Protein AF-X1ALJ6-F1 (afdb_monomer_lite)

Foldseek 3Di:
DPPDDDPVRVVVVVVLCCVCVDPVNVPPDDDDPDPDDDDDPDCPPVNVVVVVVVLVVVVVVCVVQVHDCVVVPNCVPPDPVNVLVSLVVCCVPHVVVVQVVVQVVCCVPVDDPVCVVVVDGDGDLCVVSVVVCVPVLVVVQVVCLQCQVDWPQNSCVNVVHHGDPPGRGRDDHPPDDDVPDDPPPPPPPPCVVVVVVVVVVVVVVVVVVLVVVVVVCPPPVVVSVVVVVVVVVVVVVVCCVVCVVVVVVVCVVPVDDPPDDPDDDDD

Structure (mmCIF, N/CA/C/O backbone):
data_AF-X1ALJ6-F1
#
_entry.id   AF-X1ALJ6-F1
#
loop_
_atom_site.group_PDB
_atom_site.id
_atom_site.type_symbol
_atom_site.label_atom_id
_atom_site.label_alt_id
_atom_site.label_comp_id
_atom_site.label_asym_id
_atom_site.label_entity_id
_atom_site.label_seq_id
_atom_site.pdbx_PDB_ins_code
_atom_site.Cartn_x
_atom_site.Cartn_y
_atom_site.Cartn_z
_atom_site.occupancy
_atom_site.B_iso_or_equiv
_atom_site.auth_seq_id
_atom_site.auth_comp_id
_atom_site.auth_asym_id
_atom_site.auth_atom_id
_atom_site.pdbx_PDB_model_num
ATOM 1 N N . ILE A 1 1 ? -40.165 3.786 50.370 1.00 44.12 1 ILE A N 1
ATOM 2 C CA . ILE A 1 1 ? -41.393 4.569 50.103 1.00 44.12 1 ILE A CA 1
ATOM 3 C C . ILE A 1 1 ? -42.119 4.659 51.438 1.00 44.12 1 ILE A C 1
ATOM 5 O O . ILE A 1 1 ? -42.365 3.592 51.995 1.00 44.12 1 ILE A O 1
ATOM 9 N N . PRO A 1 2 ? -42.334 5.850 52.023 1.00 48.44 2 PRO A N 1
ATOM 10 C CA . PRO A 1 2 ? -43.084 5.959 53.270 1.00 48.44 2 PRO A CA 1
ATOM 11 C C . PRO A 1 2 ? -44.518 5.471 53.048 1.00 48.44 2 PRO A C 1
ATOM 13 O O . PRO A 1 2 ? -45.076 5.659 51.966 1.00 48.44 2 PRO A O 1
ATOM 16 N N . GLN A 1 3 ? -45.065 4.793 54.052 1.00 55.06 3 GLN A N 1
ATOM 17 C CA . GLN A 1 3 ? -46.390 4.180 54.030 1.00 55.06 3 GLN A CA 1
ATOM 18 C C . GLN A 1 3 ? -47.481 5.227 53.728 1.00 55.06 3 GLN A C 1
ATOM 20 O O . GLN A 1 3 ? -47.571 6.246 54.401 1.00 55.06 3 GLN A O 1
ATOM 25 N N . GLU A 1 4 ? -48.260 4.934 52.683 1.00 61.00 4 GLU A N 1
ATOM 26 C CA . GLU A 1 4 ? -49.522 5.553 52.239 1.00 61.00 4 GLU A CA 1
ATOM 27 C C . GLU A 1 4 ? -49.568 7.086 52.072 1.00 61.00 4 GLU A C 1
ATOM 29 O O . GLU A 1 4 ? -50.064 7.839 52.907 1.00 61.00 4 GLU A O 1
ATOM 34 N N . LEU A 1 5 ? -49.146 7.548 50.890 1.00 59.97 5 LEU A N 1
ATOM 35 C CA . LEU A 1 5 ? -49.508 8.865 50.359 1.00 59.97 5 LEU A CA 1
ATOM 36 C C . LEU A 1 5 ? -50.948 8.838 49.821 1.00 59.97 5 LEU A C 1
ATOM 38 O O . LEU A 1 5 ? -51.282 8.026 48.961 1.00 59.97 5 LEU A O 1
ATOM 42 N N . THR A 1 6 ? -51.787 9.776 50.259 1.00 72.31 6 THR A N 1
ATOM 43 C CA . THR A 1 6 ? -53.098 10.044 49.645 1.00 72.31 6 THR A CA 1
ATOM 44 C C . THR A 1 6 ? -52.944 10.512 48.186 1.00 72.31 6 THR A C 1
ATOM 46 O O . THR A 1 6 ? -51.994 11.226 47.860 1.00 72.31 6 THR A O 1
ATOM 49 N N . GLU A 1 7 ? -53.891 10.171 47.295 1.00 67.19 7 GLU A N 1
ATOM 50 C CA . GLU A 1 7 ? -53.835 10.500 45.847 1.00 67.19 7 GLU A CA 1
ATOM 51 C C . GLU A 1 7 ? -53.597 11.989 45.546 1.00 67.19 7 GLU A C 1
ATOM 53 O O . GLU A 1 7 ? -52.992 12.354 44.536 1.00 67.19 7 GLU A O 1
ATOM 58 N N . LYS A 1 8 ? -54.080 12.876 46.420 1.00 71.69 8 LYS A N 1
ATOM 59 C CA . LYS A 1 8 ? -53.893 14.323 46.279 1.00 71.69 8 LYS A CA 1
ATOM 60 C C . LYS A 1 8 ? -52.447 14.741 46.570 1.00 71.69 8 LYS A C 1
ATOM 62 O O . LYS A 1 8 ? -51.906 15.600 45.879 1.00 71.69 8 LYS A O 1
ATOM 67 N N . SER A 1 9 ? -51.813 14.106 47.552 1.00 66.06 9 SER A N 1
ATOM 68 C CA . SER A 1 9 ? -50.433 14.382 47.956 1.00 66.06 9 SER A CA 1
ATOM 69 C C . SER A 1 9 ? -49.429 13.856 46.933 1.00 66.06 9 SER A C 1
ATOM 71 O O . SER A 1 9 ? -48.463 14.549 46.634 1.00 66.06 9 SER A O 1
ATOM 73 N N . SER A 1 10 ? -49.683 12.697 46.313 1.00 68.19 10 SER A N 1
ATOM 74 C CA . SER A 1 10 ? -48.806 12.171 45.255 1.00 68.19 10 SER A CA 1
ATOM 75 C C . SER A 1 10 ? -48.793 13.064 44.009 1.00 68.19 10 SER A C 1
ATOM 77 O O . SER A 1 10 ? -47.723 13.359 43.477 1.00 68.19 10 SER A O 1
ATOM 79 N N . LYS A 1 11 ? -49.956 13.575 43.579 1.00 76.06 11 LYS A N 1
ATOM 80 C CA . LYS A 1 11 ? -50.054 14.516 42.449 1.00 76.06 11 LYS A CA 1
ATOM 81 C C . LYS A 1 11 ? -49.334 15.834 42.723 1.00 76.06 11 LYS A C 1
ATOM 83 O O . LYS A 1 11 ? -48.661 16.348 41.834 1.00 76.06 11 LYS A O 1
ATOM 88 N N . ASN A 1 12 ? -49.439 16.359 43.944 1.00 78.06 12 ASN A N 1
ATOM 89 C CA . ASN A 1 12 ? -48.729 17.576 44.337 1.00 78.06 12 ASN A CA 1
ATOM 90 C C . ASN A 1 12 ? -47.209 17.375 44.348 1.00 78.06 12 ASN A C 1
ATOM 92 O O . ASN A 1 12 ? -46.484 18.264 43.916 1.00 78.06 12 ASN A O 1
ATOM 96 N N . LEU A 1 13 ? -46.743 16.201 44.781 1.00 74.50 13 LEU A N 1
ATOM 97 C CA . LEU A 1 13 ? -45.323 15.858 44.853 1.00 74.50 13 LEU A CA 1
ATOM 98 C C . LEU A 1 13 ? -44.719 15.644 43.454 1.00 74.50 13 LEU A C 1
ATOM 100 O O . LEU A 1 13 ? -43.629 16.119 43.161 1.00 74.50 13 LEU A O 1
ATOM 104 N N . ILE A 1 14 ? -45.455 15.008 42.538 1.00 74.44 14 ILE A N 1
ATOM 105 C CA . ILE A 1 14 ? -45.044 14.898 41.128 1.00 74.44 14 ILE A CA 1
ATOM 106 C C . ILE A 1 14 ? -44.982 16.282 40.472 1.00 74.44 14 ILE A C 1
ATOM 108 O O . ILE A 1 14 ? -44.050 16.570 39.722 1.00 74.44 14 ILE A O 1
ATOM 112 N N . LYS A 1 15 ? -45.960 17.149 40.757 1.00 77.12 15 LYS A N 1
ATOM 113 C CA . LYS A 1 15 ? -45.986 18.511 40.221 1.00 77.12 15 LYS A CA 1
ATOM 114 C C . LYS A 1 15 ? -44.806 19.341 40.739 1.00 77.12 15 LYS A C 1
ATOM 116 O O . LYS A 1 15 ? -44.120 19.951 39.931 1.00 77.12 15 LYS A O 1
ATOM 121 N N . SER A 1 16 ? -44.515 19.295 42.042 1.00 74.56 16 SER A N 1
ATOM 122 C CA . SER A 1 16 ? -43.377 20.020 42.620 1.00 74.56 16 SER A CA 1
ATOM 123 C C . SER A 1 16 ? -42.025 19.503 42.121 1.00 74.56 16 SER A C 1
ATOM 125 O O . SER A 1 16 ? -41.132 20.309 41.866 1.00 74.56 16 SER A O 1
ATOM 127 N N . ILE A 1 17 ? -41.878 18.187 41.914 1.00 75.06 17 ILE A N 1
ATOM 128 C CA . ILE A 1 17 ? -40.677 17.609 41.297 1.00 75.06 17 ILE A CA 1
ATOM 129 C C . ILE A 1 17 ? -40.523 18.103 39.856 1.00 75.06 17 ILE A C 1
ATOM 131 O O . ILE A 1 17 ? -39.439 18.540 39.486 1.00 75.06 17 ILE A O 1
ATOM 135 N N . ASN A 1 18 ? -41.580 18.076 39.041 1.00 72.88 18 ASN A N 1
ATOM 136 C CA . ASN A 1 18 ? -41.498 18.537 37.651 1.00 72.88 18 ASN A CA 1
ATOM 137 C C . ASN A 1 18 ? -41.185 20.037 37.545 1.00 72.88 18 ASN A C 1
ATOM 139 O O . ASN A 1 18 ? -40.400 20.428 36.683 1.00 72.88 18 ASN A O 1
ATOM 143 N N . ASP A 1 19 ? -41.739 20.857 38.439 1.00 74.75 19 ASP A N 1
ATOM 144 C CA . ASP A 1 19 ? -41.458 22.294 38.484 1.00 74.75 19 ASP A CA 1
ATOM 145 C C . ASP A 1 19 ? -39.991 22.568 38.893 1.00 74.75 19 ASP A C 1
ATOM 147 O O . ASP A 1 19 ? -39.353 23.478 38.361 1.00 74.75 19 ASP A O 1
ATOM 151 N N . GLN A 1 20 ? -39.406 21.751 39.781 1.00 69.44 20 GLN A N 1
ATOM 152 C CA . GLN A 1 20 ? -38.000 21.875 40.209 1.00 69.44 20 GLN A CA 1
ATOM 153 C C . GLN A 1 20 ? -36.985 21.242 39.241 1.00 69.44 20 GLN A C 1
ATOM 155 O O . GLN A 1 20 ? -35.849 21.701 39.168 1.00 69.44 20 GLN A O 1
ATOM 160 N N . VAL A 1 21 ? -37.373 20.208 38.487 1.00 69.38 21 VAL A N 1
ATOM 161 C CA . VAL A 1 21 ? -36.502 19.466 37.546 1.00 69.38 21 VAL A CA 1
ATOM 162 C C . VAL A 1 21 ? -36.605 20.014 36.107 1.00 69.38 21 VAL A C 1
ATOM 164 O O . VAL A 1 21 ? -35.954 19.517 35.187 1.00 69.38 21 VAL A O 1
ATOM 167 N N . GLY A 1 22 ? -37.397 21.069 35.894 1.00 70.69 22 GLY A N 1
ATOM 168 C CA . GLY A 1 22 ? -37.546 21.742 34.604 1.00 70.69 22 GLY A CA 1
ATOM 169 C C . GLY A 1 22 ? -36.229 22.272 34.021 1.00 70.69 22 GLY A C 1
ATOM 170 O O . GLY A 1 22 ? -35.271 22.565 34.736 1.00 70.69 22 GLY A O 1
ATOM 171 N N . LYS A 1 23 ? -36.198 22.430 32.689 1.00 64.75 23 LYS A N 1
ATOM 172 C CA . LYS A 1 23 ? -35.020 22.853 31.904 1.00 64.75 23 LYS A CA 1
ATOM 173 C C . LYS A 1 23 ? -34.405 24.182 32.379 1.00 64.75 23 LYS A C 1
ATOM 175 O O . LYS A 1 23 ? -33.206 24.371 32.211 1.00 64.75 23 LYS A O 1
ATOM 180 N N . ASP A 1 24 ? -35.206 25.038 33.012 1.00 68.44 24 ASP A N 1
ATOM 181 C CA . ASP A 1 24 ? -34.798 26.349 33.530 1.00 68.44 24 ASP A CA 1
ATOM 182 C C . ASP A 1 24 ? -34.220 26.302 34.963 1.00 68.44 24 ASP A C 1
ATOM 184 O O . ASP A 1 24 ? -33.614 27.270 35.408 1.00 68.44 24 ASP A O 1
ATOM 188 N N . ASN A 1 25 ? -34.352 25.173 35.676 1.00 66.38 25 ASN A N 1
ATOM 189 C CA . ASN A 1 25 ? -33.928 24.986 37.074 1.00 66.38 25 ASN A CA 1
ATOM 190 C C . ASN A 1 25 ? -32.744 24.009 37.221 1.00 66.38 25 ASN A C 1
ATOM 192 O O . ASN A 1 25 ? -32.563 23.366 38.264 1.00 66.38 25 ASN A O 1
ATOM 196 N N . GLN A 1 26 ? -31.910 23.896 36.181 1.00 53.94 26 GLN A N 1
ATOM 197 C CA . GLN A 1 26 ? -30.662 23.134 36.244 1.00 53.94 26 GLN A CA 1
ATOM 198 C C . GLN A 1 26 ? -29.782 23.712 37.369 1.00 53.94 26 GLN A C 1
ATOM 200 O O . GLN A 1 26 ? -29.535 24.913 37.405 1.00 53.94 26 GLN A O 1
ATOM 205 N N . HIS A 1 27 ? -29.347 22.855 38.301 1.00 57.56 27 HIS A N 1
ATOM 206 C CA . HIS A 1 27 ? -28.601 23.171 39.538 1.00 57.56 27 HIS A CA 1
ATOM 207 C C . HIS A 1 27 ? -29.413 23.596 40.777 1.00 57.56 27 HIS A C 1
ATOM 209 O O . HIS A 1 27 ? -28.806 23.840 41.822 1.00 57.56 27 HIS A O 1
ATOM 215 N N . SER A 1 28 ? -30.750 23.635 40.730 1.00 58.94 28 SER A N 1
ATOM 216 C CA . SER A 1 28 ? -31.538 23.840 41.955 1.00 58.94 28 SER A CA 1
ATOM 217 C C . SER A 1 28 ? -31.474 22.610 42.880 1.00 58.94 28 SER A C 1
ATOM 219 O O . SER A 1 28 ? -31.473 21.463 42.427 1.00 58.94 28 SER A O 1
ATOM 221 N N . VAL A 1 29 ? -31.369 22.839 44.194 1.00 59.78 29 VAL A N 1
ATOM 222 C CA . VAL A 1 29 ? -31.329 21.760 45.194 1.00 59.78 29 VAL A CA 1
ATOM 223 C C . VAL A 1 29 ? -32.748 21.238 45.400 1.00 59.78 29 VAL A C 1
ATOM 225 O O . VAL A 1 29 ? -33.595 21.949 45.940 1.00 59.78 29 VAL A O 1
ATOM 228 N N . LEU A 1 30 ? -33.008 19.995 44.989 1.00 65.81 30 LEU A N 1
ATOM 229 C CA . LEU A 1 30 ? -34.306 19.359 45.203 1.00 65.81 30 LEU A CA 1
ATOM 230 C C . LEU A 1 30 ? -34.509 19.071 46.699 1.00 65.81 30 LEU A C 1
ATOM 232 O O . LEU A 1 30 ? -33.794 18.257 47.291 1.00 65.81 30 LEU A O 1
ATOM 236 N N . LEU A 1 31 ? -35.493 19.731 47.313 1.00 62.72 31 LEU A N 1
ATOM 237 C CA . LEU A 1 31 ? -35.865 19.496 48.706 1.00 62.72 31 LEU A CA 1
ATOM 238 C C . LEU A 1 31 ? -36.765 18.256 48.785 1.00 62.72 31 LEU A C 1
ATOM 240 O O . LEU A 1 31 ? -37.932 18.291 48.399 1.00 62.72 31 LEU A O 1
ATOM 244 N N . ALA A 1 32 ? -36.217 17.151 49.282 1.00 64.62 32 ALA A N 1
ATOM 245 C CA . ALA A 1 32 ? -36.961 15.912 49.467 1.00 64.62 32 ALA A CA 1
ATOM 246 C C . ALA A 1 32 ? -37.673 15.905 50.834 1.00 64.62 32 ALA A C 1
ATOM 248 O O . ALA A 1 32 ? -37.034 15.770 51.879 1.00 64.62 32 ALA A O 1
ATOM 249 N N . GLU A 1 33 ? -39.000 16.046 50.841 1.00 63.09 33 GLU A N 1
ATOM 250 C CA . GLU A 1 33 ? -39.796 15.948 52.070 1.00 63.09 33 GLU A CA 1
ATOM 251 C C . GLU A 1 33 ? -39.968 14.489 52.543 1.00 63.09 33 GLU A C 1
ATOM 253 O O . GLU A 1 33 ? -39.912 13.536 51.762 1.00 63.09 33 GLU A O 1
ATOM 258 N N . GLN A 1 34 ? -40.193 14.310 53.851 1.00 59.53 34 GLN A N 1
ATOM 259 C CA . GLN A 1 34 ? -40.611 13.035 54.462 1.00 59.53 34 GLN A CA 1
ATOM 260 C C . GLN A 1 34 ? -39.644 11.843 54.274 1.00 59.53 34 GLN A C 1
ATOM 262 O O . GLN A 1 34 ? -40.053 10.696 54.092 1.00 59.53 34 GLN A O 1
ATOM 267 N N . GLY A 1 35 ? -38.333 12.093 54.355 1.00 61.28 35 GLY A N 1
ATOM 268 C CA . GLY A 1 35 ? -37.317 11.031 54.313 1.00 61.28 35 GLY A CA 1
ATOM 269 C C . GLY A 1 35 ? -37.150 10.380 52.935 1.00 61.28 35 GLY A C 1
ATOM 270 O O . GLY A 1 35 ? -36.545 9.309 52.826 1.00 61.28 35 GLY A O 1
ATOM 271 N N . ALA A 1 36 ? -37.678 11.005 51.880 1.00 64.88 36 ALA A N 1
ATOM 272 C CA . ALA A 1 36 ? -37.436 10.585 50.511 1.00 64.88 36 ALA A CA 1
ATOM 273 C C . ALA A 1 36 ? -35.942 10.736 50.168 1.00 64.88 36 ALA A C 1
ATOM 275 O O . ALA A 1 36 ? -35.332 11.781 50.378 1.00 64.88 36 ALA A O 1
ATOM 276 N N . LYS A 1 37 ? -35.332 9.663 49.655 1.00 59.25 37 LYS A N 1
ATOM 277 C CA . LYS A 1 37 ? -33.940 9.676 49.194 1.00 59.25 37 LYS A CA 1
ATOM 278 C C . LYS A 1 37 ? -33.918 10.022 47.712 1.00 59.25 37 LYS A C 1
ATOM 280 O O . LYS A 1 37 ? -34.486 9.286 46.909 1.00 59.25 37 LYS A O 1
ATOM 285 N N . PHE A 1 38 ? -33.252 11.115 47.359 1.00 63.19 38 PHE A N 1
ATOM 286 C CA . PHE A 1 38 ? -32.997 11.467 45.969 1.00 63.19 38 PHE A CA 1
ATOM 287 C C . PHE A 1 38 ? -31.782 10.683 45.458 1.00 63.19 38 PHE A C 1
ATOM 289 O O . PHE A 1 38 ? -30.688 10.817 46.003 1.00 63.19 38 PHE A O 1
ATOM 296 N N . SER A 1 39 ? -31.963 9.846 44.435 1.00 64.44 39 SER A N 1
ATOM 297 C CA . SER A 1 39 ? -30.850 9.222 43.715 1.00 64.44 39 SER A CA 1
ATOM 298 C C . SER A 1 39 ? -30.583 10.024 42.447 1.00 64.44 39 SER A C 1
ATOM 300 O O . SER A 1 39 ? -31.407 10.027 41.533 1.00 64.44 39 SER A O 1
ATOM 302 N N . THR A 1 40 ? -29.441 10.702 42.377 1.00 63.41 40 THR A N 1
ATOM 303 C CA . THR A 1 40 ? -28.999 11.353 41.143 1.00 63.41 40 THR A CA 1
ATOM 304 C C . THR A 1 40 ? -28.771 10.291 40.065 1.00 63.41 40 THR A C 1
ATOM 306 O O . THR A 1 40 ? -27.938 9.404 40.242 1.00 63.41 40 THR A O 1
ATOM 309 N N . LEU A 1 41 ? -29.476 10.392 38.933 1.00 64.44 41 LEU A N 1
ATOM 310 C CA . LEU A 1 41 ? -29.158 9.679 37.687 1.00 64.44 41 LEU A CA 1
ATOM 311 C C . LEU A 1 41 ? -27.937 10.339 37.022 1.00 64.44 41 LEU A C 1
ATOM 313 O O . LEU A 1 41 ? -27.997 10.842 35.906 1.00 64.44 41 LEU A O 1
ATOM 317 N N . SER A 1 42 ? -26.823 10.412 37.743 1.00 64.19 42 SER A N 1
ATOM 318 C CA . SER A 1 42 ? -25.520 10.650 37.129 1.00 64.19 42 SER A CA 1
ATOM 319 C C . SER A 1 42 ? -25.149 9.392 36.350 1.00 64.19 42 SER A C 1
ATOM 321 O O . SER A 1 42 ? -25.324 8.298 36.894 1.00 64.19 42 SER A O 1
ATOM 323 N N . LEU A 1 43 ? -24.633 9.527 35.119 1.00 63.47 43 LEU A N 1
ATOM 324 C CA . LEU A 1 43 ? -23.988 8.404 34.427 1.00 63.47 43 LEU A CA 1
ATOM 325 C C . LEU A 1 43 ? -23.056 7.724 35.433 1.00 63.47 43 LEU A C 1
ATOM 327 O O . LEU A 1 43 ? -22.205 8.387 36.034 1.00 63.47 43 LEU A O 1
ATOM 331 N N . SER A 1 44 ? -23.280 6.437 35.699 1.00 74.75 44 SER A N 1
ATOM 332 C CA . SER A 1 44 ? -22.467 5.746 36.685 1.00 74.75 44 SER A CA 1
ATOM 333 C C . SER A 1 44 ? -21.035 5.710 36.164 1.00 74.75 44 SER A C 1
ATOM 335 O O . SER A 1 44 ? -20.820 5.464 34.979 1.00 74.75 44 SER A O 1
ATOM 337 N N . GLN A 1 45 ? -20.037 5.875 37.034 1.00 75.69 45 GLN A N 1
ATOM 338 C CA . GLN A 1 45 ? -18.634 5.654 36.659 1.00 75.69 45 GLN A CA 1
ATOM 339 C C . GLN A 1 45 ? -18.443 4.279 35.983 1.00 75.69 45 GLN A C 1
ATOM 341 O O . GLN A 1 45 ? -17.606 4.126 35.096 1.00 75.69 45 GLN A O 1
ATOM 346 N N . LYS A 1 46 ? -19.277 3.294 36.358 1.00 75.69 46 LYS A N 1
ATOM 347 C CA . LYS A 1 46 ? -19.347 1.975 35.718 1.00 75.69 46 LYS A CA 1
ATOM 348 C C . LYS A 1 46 ? -19.784 2.024 34.254 1.00 75.69 46 LYS A C 1
ATOM 350 O O . LYS A 1 46 ? -19.249 1.259 33.462 1.00 75.69 46 LYS A O 1
ATOM 355 N N . ASP A 1 47 ? -20.724 2.893 33.896 1.00 77.81 47 ASP A N 1
ATOM 356 C CA . ASP A 1 47 ? -21.244 2.995 32.529 1.00 77.81 47 ASP A CA 1
ATOM 357 C C . ASP A 1 47 ? -20.188 3.608 31.603 1.00 77.81 47 ASP A C 1
ATOM 359 O O . ASP A 1 47 ? -19.951 3.097 30.509 1.00 77.81 47 ASP A O 1
ATOM 363 N N . SER A 1 48 ? -19.471 4.633 32.076 1.00 79.25 48 SER A N 1
ATOM 364 C CA . SER A 1 48 ? -18.330 5.209 31.353 1.00 79.25 48 SER A CA 1
ATOM 365 C C . SER A 1 48 ? -17.203 4.189 31.153 1.00 79.25 48 SER A C 1
ATOM 367 O O . SER A 1 48 ? -16.678 4.054 30.051 1.00 79.25 48 SER A O 1
ATOM 369 N N . GLN A 1 49 ? -16.876 3.408 32.187 1.00 83.44 49 GLN A N 1
ATOM 370 C CA . GLN A 1 49 ? -15.842 2.370 32.101 1.00 83.44 49 GLN A CA 1
ATOM 371 C C . GLN A 1 49 ? -16.269 1.180 31.218 1.00 83.44 49 GLN A C 1
ATOM 373 O O . GLN A 1 49 ? -15.446 0.538 30.559 1.00 83.44 49 GLN A O 1
ATOM 378 N N . TYR A 1 50 ? -17.571 0.896 31.155 1.00 85.69 50 TYR A N 1
ATOM 379 C CA . TYR A 1 50 ? -18.132 -0.105 30.253 1.00 85.69 50 TYR A CA 1
ATOM 380 C C . TYR A 1 50 ? -18.032 0.325 28.783 1.00 85.69 50 TYR A C 1
ATOM 382 O O . TYR A 1 50 ? -17.664 -0.493 27.936 1.00 85.69 50 TYR A O 1
ATOM 390 N N . LEU A 1 51 ? -18.303 1.598 28.473 1.00 84.38 51 LEU A N 1
ATOM 391 C CA . LEU A 1 51 ? -18.122 2.146 27.124 1.00 84.38 51 LEU A CA 1
ATOM 392 C C . LEU A 1 51 ? -16.660 2.051 26.663 1.00 84.38 51 LEU A C 1
ATOM 394 O O . LEU A 1 51 ? -16.404 1.594 25.549 1.00 84.38 51 LEU A O 1
ATOM 398 N N . GLU A 1 52 ? -15.708 2.381 27.535 1.00 84.31 52 GLU A N 1
ATOM 399 C CA . GLU A 1 52 ? -14.273 2.256 27.249 1.00 84.31 52 GLU A CA 1
ATOM 400 C C . GLU A 1 52 ? -13.868 0.797 26.968 1.00 84.31 52 GLU A C 1
ATOM 402 O O . GLU A 1 52 ? -13.200 0.502 25.975 1.00 84.31 52 GLU A O 1
ATOM 407 N N . THR A 1 53 ? -14.366 -0.150 27.771 1.00 87.69 53 THR A N 1
ATOM 408 C CA . THR A 1 53 ? -14.125 -1.592 27.564 1.00 87.69 53 THR A CA 1
ATOM 409 C C . THR A 1 53 ? -14.666 -2.070 26.211 1.00 87.69 53 THR A C 1
ATOM 411 O O . THR A 1 53 ? -14.040 -2.884 25.522 1.00 87.69 53 THR A O 1
ATOM 414 N N . ARG A 1 54 ? -15.830 -1.556 25.792 1.00 85.94 54 ARG A N 1
ATOM 415 C CA . ARG A 1 54 ? -16.421 -1.867 24.483 1.00 85.94 54 ARG A CA 1
ATOM 416 C C . ARG A 1 54 ? -15.580 -1.314 23.337 1.00 85.94 54 ARG A C 1
ATOM 418 O O . ARG A 1 54 ? -15.350 -2.048 22.379 1.00 85.94 54 ARG A O 1
ATOM 425 N N . GLN A 1 55 ? -15.084 -0.083 23.444 1.00 85.31 55 GLN A N 1
ATOM 426 C CA . GLN A 1 55 ? -14.208 0.507 22.430 1.00 85.31 55 GLN A CA 1
ATOM 427 C C . GLN A 1 55 ? -12.881 -0.257 22.312 1.00 85.31 55 GLN A C 1
ATOM 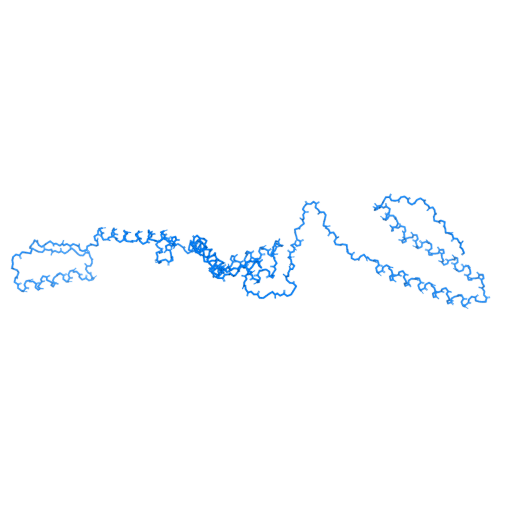429 O O . GLN A 1 55 ? -12.437 -0.567 21.207 1.00 85.31 55 GLN A O 1
ATOM 434 N N . PHE A 1 56 ? -12.294 -0.663 23.441 1.00 87.38 56 PHE A N 1
ATOM 435 C CA . PHE A 1 56 ? -11.090 -1.495 23.448 1.00 87.38 56 PHE A CA 1
ATOM 436 C C . PHE A 1 56 ? -11.315 -2.856 22.769 1.00 87.38 56 PHE A C 1
ATOM 438 O O . PHE A 1 56 ? -10.501 -3.286 21.955 1.00 87.38 56 PHE A O 1
ATOM 445 N N . SER A 1 57 ? -12.468 -3.488 23.013 1.00 89.81 57 SER A N 1
ATOM 446 C CA . SER A 1 57 ? -12.829 -4.765 22.380 1.00 89.81 57 SER A CA 1
ATOM 447 C C . SER A 1 57 ? -12.899 -4.662 20.849 1.00 89.81 57 SER A C 1
ATOM 449 O O . SER A 1 57 ? -12.471 -5.575 20.145 1.00 89.81 57 SER A O 1
ATOM 451 N N . VAL A 1 58 ? -13.413 -3.545 20.318 1.00 87.81 58 VAL A N 1
ATOM 452 C CA . VAL A 1 58 ? -13.452 -3.290 18.867 1.00 87.81 58 VAL A CA 1
ATOM 453 C C . VAL A 1 58 ? -12.033 -3.212 18.293 1.00 87.81 58 VAL A C 1
ATOM 455 O O . VAL A 1 58 ? -11.747 -3.841 17.272 1.00 87.81 58 VAL A O 1
ATOM 458 N N . ARG A 1 59 ? -11.122 -2.505 18.976 1.00 88.25 59 ARG A N 1
ATOM 459 C CA . ARG A 1 59 ? -9.708 -2.400 18.575 1.00 88.25 59 ARG A CA 1
ATOM 460 C C . ARG A 1 59 ? -8.986 -3.745 18.628 1.00 88.25 59 ARG A C 1
ATOM 462 O O . ARG A 1 59 ? -8.182 -4.033 17.745 1.00 88.25 59 ARG A O 1
ATOM 469 N N . ASP A 1 60 ? -9.279 -4.581 19.617 1.00 90.12 60 ASP A N 1
ATOM 470 C CA . ASP A 1 60 ? -8.674 -5.911 19.727 1.00 90.12 60 ASP A CA 1
ATOM 471 C C . ASP A 1 60 ? -9.080 -6.837 18.578 1.00 90.12 60 ASP A C 1
ATOM 473 O O . ASP A 1 60 ? -8.224 -7.509 18.001 1.00 90.12 60 ASP A O 1
ATOM 477 N N . ILE A 1 61 ? -10.353 -6.811 18.173 1.00 89.81 61 ILE A N 1
ATOM 478 C CA . ILE A 1 61 ? -10.810 -7.546 16.986 1.00 89.81 61 ILE A CA 1
ATOM 479 C C . ILE A 1 61 ? -10.097 -7.016 15.733 1.00 89.81 61 ILE A C 1
ATOM 481 O O . ILE A 1 61 ? -9.610 -7.802 14.922 1.00 89.81 61 ILE A O 1
ATOM 485 N N . ALA A 1 62 ? -9.975 -5.694 15.588 1.00 89.75 62 ALA A N 1
ATOM 486 C CA . ALA A 1 62 ? -9.291 -5.075 14.451 1.00 89.75 62 ALA A CA 1
ATOM 487 C C . ALA A 1 62 ? -7.830 -5.542 14.322 1.00 89.75 62 ALA A C 1
ATOM 489 O O . ALA A 1 62 ? -7.382 -5.907 13.232 1.00 89.75 62 ALA A O 1
ATOM 490 N N . ARG A 1 63 ? -7.116 -5.624 15.454 1.00 87.81 63 ARG A N 1
ATOM 491 C CA . ARG A 1 63 ? -5.729 -6.112 15.528 1.00 87.81 63 ARG A CA 1
ATOM 492 C C . ARG A 1 63 ? -5.582 -7.544 15.027 1.00 87.81 63 ARG A C 1
ATOM 494 O O . ARG A 1 63 ? -4.606 -7.838 14.342 1.00 87.81 63 ARG A O 1
ATOM 501 N N . TRP A 1 64 ? -6.540 -8.427 15.315 1.00 89.62 64 TRP A N 1
ATOM 502 C CA . TRP A 1 64 ? -6.491 -9.818 14.845 1.00 89.62 64 TRP A CA 1
ATOM 503 C C . TRP A 1 64 ? -6.545 -9.911 13.319 1.00 89.62 64 TRP A C 1
ATOM 505 O O . TRP A 1 64 ? -5.855 -10.737 12.722 1.00 89.62 64 TRP A O 1
ATOM 515 N N . PHE A 1 65 ? -7.316 -9.028 12.685 1.00 87.75 65 PHE A N 1
ATOM 516 C CA . PHE A 1 65 ? -7.420 -8.941 11.228 1.00 87.75 65 PHE A CA 1
ATOM 517 C C . PHE A 1 65 ? -6.381 -8.013 10.588 1.00 87.75 65 PHE A C 1
ATOM 519 O O . PHE A 1 65 ? -6.372 -7.883 9.366 1.00 87.75 65 PHE A O 1
ATOM 526 N N . ARG A 1 66 ? -5.502 -7.397 11.392 1.00 87.50 66 ARG A N 1
ATOM 527 C CA . ARG A 1 66 ? -4.521 -6.380 10.973 1.00 87.50 66 ARG A CA 1
ATOM 528 C C . ARG A 1 66 ? -5.152 -5.126 10.349 1.00 87.50 66 ARG A C 1
ATOM 530 O O . ARG A 1 66 ? -4.471 -4.367 9.678 1.00 87.50 66 ARG A O 1
ATOM 537 N N . ILE A 1 67 ? -6.436 -4.874 10.599 1.00 87.88 67 ILE A N 1
ATOM 538 C CA . ILE A 1 67 ? -7.161 -3.727 10.039 1.00 87.88 67 ILE A CA 1
ATOM 539 C C . ILE A 1 67 ? -6.938 -2.500 10.929 1.00 87.88 67 ILE A C 1
ATOM 541 O O . ILE A 1 67 ? -7.121 -2.570 12.145 1.00 87.88 67 ILE A O 1
ATOM 545 N N . GLN A 1 68 ? -6.592 -1.358 10.331 1.00 85.69 68 GLN A N 1
ATOM 546 C CA . GLN A 1 68 ? -6.418 -0.105 11.066 1.00 85.69 68 GLN A CA 1
ATOM 547 C C . GLN A 1 68 ? -7.764 0.426 11.613 1.00 85.69 68 GLN A C 1
ATOM 549 O O . GLN A 1 68 ? -8.775 0.387 10.901 1.00 85.69 68 GLN A O 1
ATOM 554 N N . PRO A 1 69 ? -7.797 1.001 12.836 1.00 83.62 69 PRO A N 1
ATOM 555 C CA . PRO A 1 69 ? -9.028 1.473 13.493 1.00 83.62 69 PRO A CA 1
ATOM 556 C C . PRO A 1 69 ? -9.846 2.499 12.688 1.00 83.62 69 PRO A C 1
ATOM 558 O O . PRO A 1 69 ? -11.077 2.486 12.713 1.00 83.62 69 PRO A O 1
ATOM 561 N N . HIS A 1 70 ? -9.185 3.348 11.897 1.00 83.88 70 HIS A N 1
ATOM 562 C CA . HIS A 1 70 ? -9.880 4.357 11.096 1.00 83.88 70 HIS A CA 1
ATOM 563 C C . HIS A 1 70 ? -10.761 3.737 9.988 1.00 83.88 70 HIS A C 1
ATOM 565 O O . HIS A 1 70 ? -11.750 4.345 9.585 1.00 83.88 70 HIS A O 1
ATOM 571 N N . LYS A 1 71 ? -10.454 2.519 9.506 1.00 82.94 71 LYS A N 1
ATOM 572 C CA . LYS A 1 71 ? -11.267 1.814 8.493 1.00 82.94 71 LYS A CA 1
ATOM 573 C C . LYS A 1 71 ? -12.557 1.222 9.066 1.00 82.94 71 LYS A C 1
ATOM 575 O O . LYS A 1 71 ? -13.498 0.994 8.315 1.00 82.94 71 LYS A O 1
ATOM 580 N N . ILE A 1 72 ? -12.607 0.986 10.377 1.00 85.81 72 ILE A N 1
ATOM 581 C CA . ILE A 1 72 ? -13.782 0.446 11.085 1.00 85.81 72 ILE A CA 1
ATOM 582 C C . ILE A 1 72 ? -14.622 1.539 11.762 1.00 85.81 72 ILE A C 1
ATOM 584 O O . ILE A 1 72 ? -15.580 1.229 12.465 1.00 85.81 72 ILE A O 1
ATOM 588 N N . GLY A 1 73 ? -14.282 2.814 11.544 1.00 82.62 73 GLY A N 1
ATOM 589 C CA . GLY A 1 73 ? -15.015 3.959 12.088 1.00 82.62 73 GLY A CA 1
ATOM 590 C C . GLY A 1 73 ? -14.598 4.381 13.501 1.00 82.62 73 GLY A C 1
ATOM 591 O O . GLY A 1 73 ? -15.266 5.230 14.085 1.00 82.62 73 GLY A O 1
ATOM 592 N N . ASP A 1 74 ? -13.498 3.847 14.043 1.00 83.75 74 ASP A N 1
ATOM 593 C CA . ASP A 1 74 ? -12.913 4.325 15.302 1.00 83.75 74 ASP A CA 1
ATOM 594 C C . ASP A 1 74 ? -11.831 5.375 15.008 1.00 83.75 74 ASP A C 1
ATOM 596 O O . ASP A 1 74 ? -10.676 5.052 14.725 1.00 83.75 74 ASP A O 1
ATOM 600 N N . LEU A 1 75 ? -12.233 6.651 15.028 1.00 79.06 75 LEU A N 1
ATOM 601 C CA . LEU A 1 75 ? -11.365 7.804 14.754 1.00 79.06 75 LEU A CA 1
ATOM 602 C C . LEU A 1 75 ? -10.835 8.488 16.023 1.00 79.06 75 LEU A C 1
ATOM 604 O O . LEU A 1 75 ? -10.273 9.575 15.920 1.00 79.06 75 LEU A O 1
ATOM 608 N N . ALA A 1 76 ? -11.000 7.899 17.212 1.00 72.56 76 ALA A N 1
ATOM 609 C CA . ALA A 1 76 ? -10.722 8.606 18.467 1.00 72.56 76 ALA A CA 1
ATOM 610 C C . ALA A 1 76 ? -9.283 9.156 18.582 1.00 72.56 76 ALA A C 1
ATOM 612 O O . ALA A 1 76 ? -9.087 10.187 19.215 1.00 72.56 76 ALA A O 1
ATOM 613 N N . ASP A 1 77 ? -8.314 8.526 17.906 1.00 71.81 77 ASP A N 1
ATOM 614 C CA . ASP A 1 77 ? -6.894 8.911 17.919 1.00 71.81 77 ASP A CA 1
ATOM 615 C C . ASP A 1 77 ? -6.353 9.296 16.516 1.00 71.81 77 ASP A C 1
ATOM 617 O O . ASP A 1 77 ? -5.141 9.377 16.301 1.00 71.81 77 ASP A O 1
ATOM 621 N N . ALA A 1 78 ? -7.228 9.493 15.520 1.00 72.44 78 ALA A N 1
ATOM 622 C CA . ALA A 1 78 ? -6.831 9.647 14.118 1.00 72.44 78 ALA A CA 1
ATOM 623 C C . ALA A 1 78 ? -6.832 11.115 13.647 1.00 72.44 78 ALA A C 1
ATOM 625 O O . ALA A 1 78 ? -7.881 11.729 13.467 1.00 72.44 78 ALA A O 1
ATOM 626 N N . THR A 1 79 ? -5.647 11.659 13.359 1.00 73.94 79 THR A N 1
ATOM 627 C CA . THR A 1 79 ? -5.473 12.946 12.654 1.00 73.94 79 THR A CA 1
ATOM 628 C C . THR A 1 79 ? -5.409 12.723 11.138 1.00 73.94 79 THR A C 1
ATOM 630 O O . THR A 1 79 ? -4.856 11.717 10.705 1.00 73.94 79 THR A O 1
ATOM 633 N N . PHE A 1 80 ? -5.884 13.665 10.311 1.00 68.50 80 PHE A N 1
ATOM 634 C CA . PHE A 1 80 ? -5.909 13.534 8.838 1.00 68.50 80 PHE A CA 1
ATOM 635 C C . PHE A 1 80 ? -4.575 13.099 8.206 1.00 68.50 80 PHE A C 1
ATOM 637 O O . PHE A 1 80 ? -4.557 12.158 7.422 1.00 68.50 80 PHE A O 1
ATOM 644 N N . SER A 1 81 ? -3.453 13.707 8.608 1.00 71.88 81 SER A N 1
ATOM 645 C CA . SER A 1 81 ? -2.119 13.323 8.110 1.00 71.88 81 SER A CA 1
ATOM 646 C C . SER A 1 81 ? -1.721 11.895 8.515 1.00 71.88 81 SER A C 1
ATOM 648 O O . SER A 1 81 ? -1.076 11.185 7.752 1.00 71.88 81 SER A O 1
ATOM 650 N N . ASN A 1 82 ? -2.159 11.433 9.687 1.00 74.00 82 ASN A N 1
ATOM 651 C CA . ASN A 1 82 ? -1.919 10.066 10.145 1.00 74.00 82 ASN A CA 1
ATOM 652 C C . ASN A 1 82 ? -2.788 9.051 9.370 1.00 74.00 82 ASN A C 1
ATOM 654 O O . ASN A 1 82 ? -2.364 7.926 9.132 1.00 74.00 82 ASN A O 1
ATOM 658 N N . ILE A 1 83 ? -3.986 9.447 8.924 1.00 76.25 83 ILE A N 1
ATOM 659 C CA . ILE A 1 83 ? -4.892 8.577 8.155 1.00 76.25 83 ILE A CA 1
ATOM 660 C C . ILE A 1 83 ? -4.297 8.219 6.787 1.00 76.25 83 ILE A C 1
ATOM 662 O O . ILE A 1 83 ? -4.433 7.076 6.356 1.00 76.25 83 ILE A O 1
ATOM 666 N N . GLU A 1 84 ? -3.623 9.153 6.113 1.00 75.88 84 GLU A N 1
ATOM 667 C CA . GLU A 1 84 ? -2.984 8.882 4.816 1.00 75.88 84 GLU A CA 1
ATOM 668 C C . GLU A 1 84 ? -1.885 7.822 4.943 1.00 75.88 84 GLU A C 1
ATOM 670 O O . GLU A 1 84 ? -1.922 6.807 4.242 1.00 75.88 84 GLU A O 1
ATOM 675 N N . HIS A 1 85 ? -0.978 7.992 5.910 1.00 78.75 85 HIS A N 1
ATOM 676 C CA . HIS A 1 85 ? 0.060 7.003 6.207 1.00 78.75 85 HIS A CA 1
ATOM 677 C C . HIS A 1 85 ? -0.531 5.652 6.629 1.00 78.75 85 HIS A C 1
ATOM 679 O O . HIS A 1 85 ? -0.136 4.615 6.099 1.00 78.75 85 HIS A O 1
ATOM 685 N N . GLN A 1 86 ? -1.545 5.647 7.500 1.00 80.56 86 GLN A N 1
ATOM 686 C CA . GLN A 1 86 ? -2.232 4.414 7.899 1.00 80.56 86 GLN A CA 1
ATOM 687 C C . GLN A 1 86 ? -2.972 3.738 6.736 1.00 80.56 86 GLN A C 1
ATOM 689 O O . GLN A 1 86 ? -3.144 2.519 6.737 1.00 80.56 86 GLN A O 1
ATOM 694 N N . SER A 1 87 ? -3.443 4.496 5.742 1.00 79.44 87 SER A N 1
ATOM 695 C CA . SER A 1 87 ? -4.077 3.920 4.556 1.00 79.44 87 SER A CA 1
ATOM 696 C C . SER A 1 87 ? -3.052 3.286 3.615 1.00 79.44 87 SER A C 1
ATOM 698 O O . SER A 1 87 ? -3.400 2.325 2.932 1.00 79.44 87 SER A O 1
ATOM 700 N N . GLN A 1 88 ? -1.810 3.781 3.579 1.00 80.56 88 GLN A N 1
ATOM 701 C CA . GLN A 1 88 ? -0.711 3.119 2.868 1.00 80.56 88 GLN A CA 1
ATOM 702 C C . GLN A 1 88 ? -0.289 1.830 3.594 1.00 80.56 88 GLN A C 1
ATOM 704 O O . GLN A 1 88 ? -0.214 0.775 2.963 1.00 80.56 88 GLN A O 1
ATOM 709 N N . GLU A 1 89 ? -0.127 1.890 4.919 1.00 83.44 89 GLU A N 1
ATOM 710 C CA . GLU A 1 89 ? 0.194 0.734 5.775 1.00 83.44 89 GLU A CA 1
ATOM 711 C C . GLU A 1 89 ? -0.867 -0.378 5.667 1.00 83.44 89 GLU A C 1
ATOM 713 O O . GLU A 1 89 ? -0.557 -1.566 5.642 1.00 83.44 89 GLU A O 1
ATOM 718 N N . TYR A 1 90 ? -2.146 -0.019 5.511 1.00 85.94 90 TYR A N 1
ATOM 719 C CA . TYR A 1 90 ? -3.216 -0.990 5.259 1.00 85.94 90 TYR A CA 1
ATOM 720 C C . TYR A 1 90 ? -2.965 -1.840 4.008 1.00 85.94 90 TYR A C 1
ATOM 722 O O . TYR A 1 90 ? -3.165 -3.061 4.012 1.00 85.94 90 TYR A O 1
ATOM 730 N N . VAL A 1 91 ? -2.524 -1.197 2.924 1.00 84.44 91 VAL A N 1
ATOM 731 C CA . VAL A 1 91 ? -2.272 -1.875 1.652 1.00 84.44 91 VAL A CA 1
ATOM 732 C C . VAL A 1 91 ? -1.055 -2.791 1.774 1.00 84.44 91 VAL A C 1
ATOM 734 O O . VAL A 1 91 ? -1.125 -3.943 1.335 1.00 84.44 91 VAL A O 1
ATOM 737 N N . SER A 1 92 ? 0.032 -2.323 2.395 1.00 83.62 92 SER A N 1
ATOM 738 C CA . SER A 1 92 ? 1.252 -3.121 2.565 1.00 83.62 92 SER A CA 1
ATOM 739 C C . SER A 1 92 ? 1.050 -4.300 3.517 1.00 83.62 92 SER A C 1
ATOM 741 O O . SER A 1 92 ? 1.391 -5.431 3.174 1.00 83.62 92 SER A O 1
ATOM 743 N N . ASP A 1 93 ? 0.437 -4.075 4.676 1.00 85.56 93 ASP A N 1
ATOM 744 C CA . ASP A 1 93 ? 0.520 -5.030 5.786 1.00 85.56 93 ASP A CA 1
ATOM 745 C C . ASP A 1 93 ? -0.677 -5.979 5.845 1.00 85.56 93 ASP A C 1
ATOM 747 O O . ASP A 1 93 ? -0.565 -7.111 6.336 1.00 85.56 93 ASP A O 1
ATOM 751 N N . THR A 1 94 ? -1.827 -5.538 5.323 1.00 88.00 94 THR A N 1
ATOM 752 C CA . THR A 1 94 ? -3.057 -6.337 5.304 1.00 88.00 94 THR A CA 1
ATOM 753 C C . THR A 1 94 ? -3.336 -6.899 3.926 1.00 88.00 94 THR A C 1
ATOM 755 O O . THR A 1 94 ? -3.426 -8.114 3.778 1.00 88.00 94 THR A O 1
ATOM 758 N N . LEU A 1 95 ? -3.476 -6.045 2.910 1.00 88.88 95 LEU A N 1
ATOM 759 C CA . LEU A 1 95 ? -3.977 -6.477 1.601 1.00 88.88 95 LEU A CA 1
ATOM 760 C C . LEU A 1 95 ? -2.933 -7.233 0.777 1.00 88.88 95 LEU A C 1
ATOM 762 O O . LEU A 1 95 ? -3.268 -8.247 0.169 1.00 88.88 95 LEU A O 1
ATOM 766 N N . THR A 1 96 ? -1.673 -6.795 0.790 1.00 89.44 96 THR A N 1
ATOM 767 C CA . THR A 1 96 ? -0.610 -7.414 -0.020 1.00 89.44 96 THR A CA 1
ATOM 768 C C . THR A 1 96 ? -0.440 -8.913 0.274 1.00 89.44 96 THR A C 1
ATOM 770 O O . THR A 1 96 ? -0.441 -9.698 -0.677 1.00 89.44 96 THR A O 1
ATOM 773 N N . PRO A 1 97 ? -0.394 -9.376 1.541 1.00 90.50 97 PRO A N 1
ATOM 774 C CA . PRO A 1 97 ? -0.379 -10.809 1.837 1.00 90.50 97 PRO A CA 1
ATOM 775 C C . PRO A 1 97 ? -1.573 -11.584 1.259 1.00 90.50 97 PRO A C 1
ATOM 777 O O . PRO A 1 97 ? -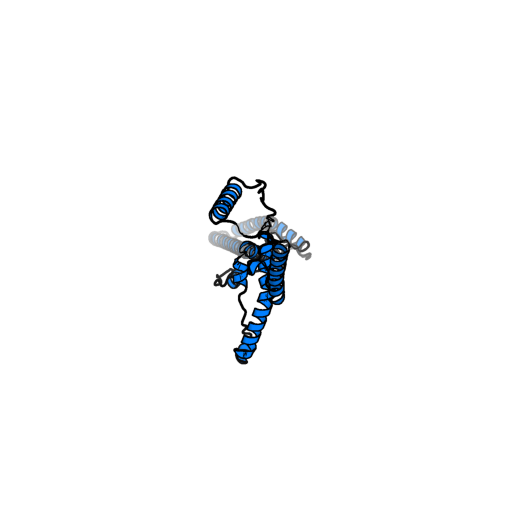1.407 -12.727 0.832 1.00 90.50 97 PRO A O 1
ATOM 780 N N . TRP A 1 98 ? -2.772 -10.992 1.239 1.00 91.44 98 TRP A N 1
ATOM 781 C CA . TRP A 1 98 ? -3.960 -11.623 0.655 1.00 91.44 98 TRP A CA 1
ATOM 782 C C . TRP A 1 98 ? -3.893 -11.672 -0.870 1.00 91.44 98 TRP A C 1
ATOM 784 O O . TRP A 1 98 ? -4.158 -12.727 -1.442 1.00 91.44 98 TRP A O 1
ATOM 794 N N . PHE A 1 99 ? -3.468 -10.584 -1.517 1.00 91.19 99 PHE A N 1
ATOM 795 C CA . PHE A 1 99 ? -3.264 -10.545 -2.965 1.00 91.19 99 PHE A CA 1
ATOM 796 C C . PHE A 1 99 ? -2.264 -11.603 -3.414 1.00 91.19 99 PHE A C 1
ATOM 798 O O . PHE A 1 99 ? -2.584 -12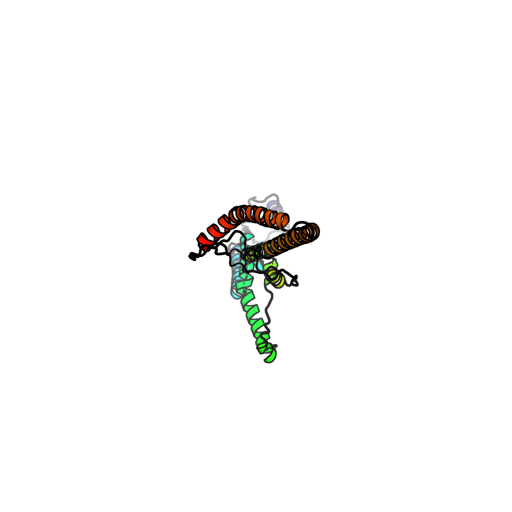.394 -4.295 1.00 91.19 99 PHE A O 1
ATOM 805 N N . VAL A 1 100 ? -1.119 -11.714 -2.736 1.00 91.12 100 VAL A N 1
ATOM 806 C CA . VAL A 1 100 ? -0.106 -12.735 -3.040 1.00 91.12 100 VAL A CA 1
ATOM 807 C C . VAL A 1 100 ? -0.675 -14.147 -2.887 1.00 91.12 100 VAL A C 1
ATOM 809 O O . VAL A 1 100 ? -0.445 -15.000 -3.742 1.00 91.12 100 VAL A O 1
ATOM 812 N N . ARG A 1 101 ? -1.455 -14.415 -1.832 1.00 92.50 101 ARG A N 1
ATOM 813 C CA . ARG A 1 101 ? -2.104 -15.726 -1.650 1.00 92.50 101 ARG A CA 1
ATOM 814 C C . ARG A 1 101 ? -3.072 -16.046 -2.785 1.00 92.50 101 ARG A C 1
ATOM 816 O O . ARG A 1 101 ? -3.091 -17.181 -3.255 1.00 92.50 101 ARG A O 1
ATOM 823 N N . TRP A 1 102 ? -3.866 -15.075 -3.227 1.00 93.50 102 TRP A N 1
ATOM 824 C CA . TRP A 1 102 ? -4.790 -15.266 -4.343 1.00 93.50 102 TRP A CA 1
ATOM 825 C C . TRP A 1 102 ? -4.060 -15.434 -5.670 1.00 93.50 102 TRP A C 1
ATOM 827 O O . TRP A 1 102 ? -4.400 -16.334 -6.425 1.00 93.50 102 TRP A O 1
ATOM 837 N N . GLU A 1 103 ? -3.022 -14.646 -5.934 1.00 91.75 103 GLU A N 1
ATOM 838 C CA . GLU A 1 103 ? -2.174 -14.787 -7.123 1.00 91.75 103 GLU A CA 1
ATOM 839 C C . GLU A 1 103 ? -1.531 -16.173 -7.187 1.00 91.75 103 GLU A C 1
ATOM 841 O O . GLU A 1 103 ? -1.569 -16.828 -8.227 1.00 91.75 103 GLU A O 1
ATOM 846 N N . GLN A 1 104 ? -1.008 -16.665 -6.061 1.00 91.00 104 GLN A N 1
ATOM 847 C CA . GLN A 1 104 ? -0.453 -18.014 -5.957 1.00 91.00 104 GLN A CA 1
ATOM 848 C C . GLN A 1 104 ? -1.522 -19.092 -6.162 1.00 91.00 104 GLN A C 1
ATOM 850 O O . GLN A 1 104 ? -1.281 -20.059 -6.883 1.00 91.00 104 GLN A O 1
ATOM 855 N N . ALA A 1 105 ? -2.710 -18.925 -5.574 1.00 93.06 105 ALA A N 1
ATOM 856 C CA . ALA A 1 105 ? -3.817 -19.859 -5.760 1.00 93.06 105 ALA A CA 1
ATOM 857 C C . ALA A 1 105 ? -4.277 -19.905 -7.224 1.00 93.06 105 ALA A C 1
ATOM 859 O O . ALA A 1 105 ? -4.442 -20.990 -7.775 1.00 93.06 105 ALA A O 1
ATOM 860 N N . ILE A 1 106 ? -4.404 -18.747 -7.880 1.00 90.31 106 ILE A N 1
ATOM 861 C CA . ILE A 1 106 ? -4.751 -18.641 -9.302 1.00 90.31 106 ILE A CA 1
ATOM 862 C C . ILE A 1 106 ? -3.670 -19.299 -10.157 1.00 90.31 106 ILE A C 1
ATOM 864 O O . ILE A 1 106 ? -3.978 -20.120 -11.019 1.00 90.31 106 ILE A O 1
ATOM 868 N N . ARG A 1 107 ? -2.396 -19.011 -9.880 1.00 88.00 107 ARG A N 1
ATOM 869 C CA . ARG A 1 107 ? -1.274 -19.634 -10.584 1.00 88.00 107 ARG A CA 1
ATOM 870 C C . ARG A 1 107 ? -1.287 -21.156 -10.448 1.00 88.00 107 ARG A C 1
ATOM 872 O O . ARG A 1 107 ? -1.012 -21.848 -11.416 1.00 88.00 107 ARG A O 1
ATOM 879 N N . MET A 1 108 ? -1.618 -21.685 -9.273 1.00 86.62 108 MET A N 1
ATOM 880 C CA . MET A 1 108 ? -1.616 -23.128 -9.034 1.00 86.62 108 MET A CA 1
ATOM 881 C C . MET A 1 108 ? -2.857 -23.838 -9.596 1.00 86.62 108 MET A C 1
ATOM 883 O O . MET A 1 108 ? -2.743 -24.965 -10.068 1.00 86.62 108 MET A O 1
ATOM 887 N N . GLN A 1 109 ? -4.038 -23.216 -9.517 1.00 88.94 109 GLN A N 1
ATOM 888 C CA . GLN A 1 109 ? -5.319 -23.876 -9.810 1.00 88.94 109 GLN A CA 1
ATOM 889 C C . GLN A 1 109 ? -5.882 -23.569 -11.200 1.00 88.94 109 GLN A C 1
ATOM 891 O O . GLN A 1 109 ? -6.601 -24.398 -11.751 1.00 88.94 109 GLN A O 1
ATOM 896 N N . LEU A 1 110 ? -5.603 -22.385 -11.751 1.00 87.38 110 LEU A N 1
ATOM 897 C CA . LEU A 1 110 ? -6.223 -21.897 -12.989 1.00 87.38 110 LEU A CA 1
ATOM 898 C C . LEU A 1 110 ? -5.246 -21.840 -14.170 1.00 87.38 110 LEU A C 1
ATOM 900 O O . LEU A 1 110 ? -5.692 -21.901 -15.313 1.00 87.38 110 LEU A O 1
ATOM 904 N N . MET A 1 111 ? -3.933 -21.735 -13.929 1.00 87.12 111 MET A N 1
ATOM 905 C CA . MET A 1 111 ? -2.949 -21.702 -15.015 1.00 87.12 111 MET A CA 1
ATOM 906 C C . MET A 1 111 ? -2.513 -23.099 -15.440 1.00 87.12 111 MET A C 1
ATOM 908 O O . MET A 1 111 ? -2.079 -23.914 -14.624 1.00 87.12 111 MET A O 1
ATOM 912 N N . THR A 1 112 ? -2.535 -23.339 -16.748 1.00 86.81 112 THR A N 1
ATOM 913 C CA . THR A 1 112 ? -1.969 -24.558 -17.334 1.00 86.81 112 THR A CA 1
ATOM 914 C C . THR A 1 112 ? -0.436 -24.571 -17.221 1.00 86.81 112 THR A C 1
ATOM 916 O O . THR A 1 112 ? 0.189 -23.507 -17.193 1.00 86.81 112 THR A O 1
ATOM 919 N N . PRO A 1 113 ? 0.211 -25.754 -17.218 1.00 81.44 113 PRO A N 1
ATOM 920 C CA . PRO A 1 113 ? 1.674 -25.850 -17.199 1.00 81.44 113 PRO A CA 1
ATOM 921 C C . PRO A 1 113 ? 2.346 -25.099 -18.358 1.00 81.44 113 PRO A C 1
ATOM 923 O O . PRO A 1 113 ? 3.432 -24.553 -18.196 1.00 81.44 113 PRO A O 1
ATOM 926 N N . GLN A 1 114 ? 1.676 -25.037 -19.511 1.00 82.94 114 GLN A N 1
ATOM 927 C CA . GLN A 1 114 ? 2.166 -24.351 -20.704 1.00 82.94 114 GLN A CA 1
ATOM 928 C C . GLN A 1 114 ? 2.152 -22.826 -20.528 1.00 82.94 114 GLN A C 1
ATOM 930 O O . GLN A 1 114 ? 3.164 -22.177 -20.768 1.00 82.94 114 GLN A O 1
ATOM 935 N N . GLN A 1 115 ? 1.073 -22.266 -19.972 1.00 80.06 115 GLN A N 1
ATOM 936 C CA . GLN A 1 115 ? 1.003 -20.837 -19.636 1.00 80.06 115 GLN A CA 1
ATOM 937 C C . GLN A 1 115 ? 2.038 -20.436 -18.572 1.00 80.06 115 GLN A C 1
ATOM 939 O O . GLN A 1 115 ? 2.619 -19.357 -18.639 1.00 80.06 115 GLN A O 1
ATOM 944 N N . GLN A 1 116 ? 2.315 -21.311 -17.601 1.00 75.12 116 GLN A N 1
ATOM 945 C CA . GLN A 1 116 ? 3.365 -21.056 -16.609 1.00 75.12 116 GLN A CA 1
ATOM 946 C C . GLN A 1 116 ? 4.773 -21.078 -17.227 1.00 75.12 116 GLN A C 1
ATOM 948 O O . GLN A 1 116 ? 5.636 -20.316 -16.791 1.00 75.12 116 GLN A O 1
ATOM 953 N N . ALA A 1 117 ? 5.005 -21.927 -18.235 1.00 73.75 117 ALA A N 1
ATOM 954 C CA . ALA A 1 117 ? 6.271 -21.997 -18.967 1.00 73.75 117 ALA A CA 1
ATOM 955 C C . ALA A 1 117 ? 6.504 -20.765 -19.862 1.00 73.75 117 ALA A C 1
ATOM 957 O O . ALA A 1 117 ? 7.642 -20.340 -20.037 1.00 73.75 117 ALA A O 1
ATOM 958 N N . GLU A 1 118 ? 5.433 -20.143 -20.356 1.00 83.69 118 GLU A N 1
ATOM 959 C CA . GLU A 1 118 ? 5.460 -18.891 -21.127 1.00 83.69 118 GLU A CA 1
ATOM 960 C C . GLU A 1 118 ? 5.667 -17.632 -20.256 1.00 83.69 118 GLU A C 1
ATOM 962 O O . GLU A 1 118 ? 5.564 -16.512 -20.746 1.00 83.69 118 GLU A O 1
ATOM 967 N N . SER A 1 119 ? 5.988 -17.783 -18.964 1.00 79.06 119 SER A N 1
ATOM 968 C CA . SER A 1 119 ? 6.181 -16.674 -18.009 1.00 79.06 119 SER A CA 1
ATOM 969 C C . SER A 1 119 ? 4.958 -15.767 -17.808 1.00 79.06 119 SER A C 1
ATOM 971 O O . SER A 1 119 ? 5.092 -14.644 -17.316 1.00 79.06 119 SER A O 1
ATOM 973 N N . LEU A 1 120 ? 3.751 -16.251 -18.118 1.00 79.69 120 LEU A N 1
ATOM 974 C CA . LEU A 1 120 ? 2.518 -15.532 -17.803 1.00 79.69 120 LEU A CA 1
ATOM 975 C C . LEU A 1 120 ? 2.335 -15.462 -16.282 1.00 79.69 120 LEU A C 1
ATOM 977 O O . LEU A 1 120 ? 2.473 -16.457 -15.565 1.00 79.69 120 LEU A O 1
ATOM 981 N N . TYR A 1 121 ? 1.999 -14.275 -15.783 1.00 79.56 121 TYR A N 1
ATOM 982 C CA . TYR A 1 121 ? 1.737 -14.044 -14.369 1.00 79.56 121 TYR A CA 1
ATOM 983 C C . TYR A 1 121 ? 0.423 -13.290 -14.183 1.00 79.56 121 TYR A C 1
ATOM 985 O O . TYR A 1 121 ? 0.015 -12.484 -15.015 1.00 79.56 121 TYR A O 1
ATOM 993 N N . VAL A 1 122 ? -0.251 -13.571 -13.071 1.00 84.81 122 VAL A N 1
ATOM 994 C CA . VAL A 1 122 ? -1.418 -12.814 -12.618 1.00 84.81 122 VAL A CA 1
ATOM 995 C C . VAL A 1 122 ? -0.967 -11.974 -11.441 1.00 84.81 122 VAL A C 1
ATOM 997 O O . VAL A 1 122 ? -0.341 -12.491 -10.518 1.00 84.81 122 VAL A O 1
ATOM 1000 N N . LYS A 1 123 ? -1.278 -10.682 -11.495 1.00 85.38 123 LYS A N 1
ATOM 1001 C CA . LYS A 1 123 ? -0.979 -9.722 -10.440 1.00 85.38 123 LYS A CA 1
ATOM 1002 C C . LYS A 1 123 ? -2.199 -8.849 -10.193 1.00 85.38 123 LYS A C 1
ATOM 1004 O O . LYS A 1 123 ? -2.816 -8.364 -11.138 1.00 85.38 123 LYS A O 1
ATOM 1009 N N . HIS A 1 124 ? -2.536 -8.633 -8.930 1.00 85.31 124 HIS A N 1
ATOM 1010 C CA . HIS A 1 124 ? -3.550 -7.670 -8.537 1.00 85.31 124 HIS A CA 1
ATOM 1011 C C . HIS A 1 124 ? -2.996 -6.255 -8.683 1.00 85.31 124 HIS A C 1
ATOM 1013 O O . HIS A 1 124 ? -1.907 -5.928 -8.202 1.00 85.31 124 HIS A O 1
ATOM 1019 N N . ASN A 1 125 ? -3.777 -5.384 -9.317 1.00 79.88 125 ASN A N 1
ATOM 1020 C CA . ASN A 1 125 ? -3.432 -3.977 -9.412 1.00 79.88 125 ASN A CA 1
ATOM 1021 C C . ASN A 1 125 ? -3.788 -3.239 -8.105 1.00 79.88 125 ASN A C 1
ATOM 1023 O O . ASN A 1 125 ? -4.876 -2.685 -7.950 1.00 79.88 125 ASN A O 1
ATOM 1027 N N . ALA A 1 126 ? -2.846 -3.204 -7.159 1.00 73.75 126 ALA A N 1
ATOM 1028 C CA . ALA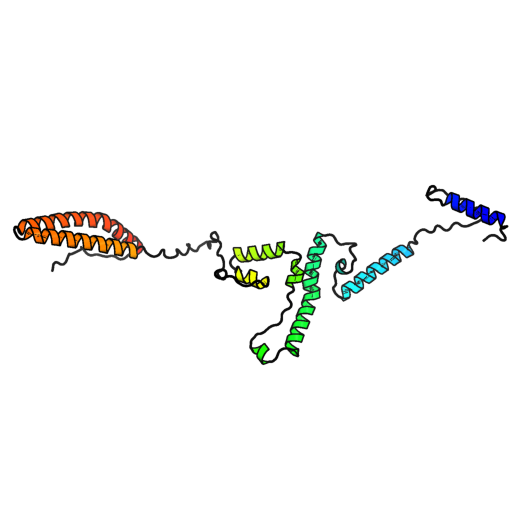 A 1 126 ? -2.975 -2.416 -5.932 1.00 73.75 126 ALA A CA 1
ATOM 1029 C C . ALA A 1 126 ? -2.814 -0.895 -6.161 1.00 73.75 126 ALA A C 1
ATOM 1031 O O . ALA A 1 126 ? -3.123 -0.106 -5.265 1.00 73.75 126 ALA A O 1
ATOM 1032 N N . ASN A 1 127 ? -2.397 -0.452 -7.357 1.00 67.75 127 ASN A N 1
ATOM 1033 C CA . ASN A 1 127 ? -2.212 0.973 -7.663 1.00 67.75 127 ASN A CA 1
ATOM 1034 C C . ASN A 1 127 ? -3.537 1.744 -7.614 1.00 67.75 127 ASN A C 1
ATOM 1036 O O . ASN A 1 127 ? -3.530 2.950 -7.379 1.00 67.75 127 ASN A O 1
ATOM 1040 N N . ALA A 1 128 ? -4.678 1.066 -7.790 1.00 67.12 128 ALA A N 1
ATOM 1041 C CA . ALA A 1 128 ? -6.001 1.662 -7.621 1.00 67.12 128 ALA A CA 1
ATOM 1042 C C . ALA A 1 128 ? -6.264 2.115 -6.172 1.00 67.12 128 ALA A C 1
ATOM 1044 O O . ALA A 1 128 ? -6.873 3.160 -5.964 1.00 67.12 128 ALA A O 1
ATOM 1045 N N . LEU A 1 129 ? -5.757 1.382 -5.175 1.00 68.88 129 LEU A N 1
ATOM 1046 C CA . LEU A 1 129 ? -5.859 1.760 -3.758 1.00 68.88 129 LEU A CA 1
ATOM 1047 C C . LEU A 1 129 ? -4.907 2.913 -3.413 1.00 68.88 129 LEU A C 1
ATOM 1049 O O . LEU A 1 129 ? -5.259 3.790 -2.629 1.00 68.88 129 LEU A O 1
ATOM 1053 N N . LEU A 1 130 ? -3.735 2.948 -4.054 1.00 62.97 130 LEU A N 1
ATOM 1054 C CA . LEU A 1 130 ? -2.768 4.047 -3.954 1.00 62.97 130 LEU A CA 1
ATOM 1055 C C . LEU A 1 130 ? -3.147 5.267 -4.812 1.00 62.97 130 LEU A C 1
ATOM 1057 O O . LEU A 1 130 ? -2.531 6.320 -4.687 1.00 62.97 130 LEU A O 1
ATOM 1061 N N . ARG A 1 131 ? -4.184 5.169 -5.658 1.00 59.69 131 ARG A N 1
ATOM 1062 C CA . ARG A 1 131 ? -4.683 6.282 -6.486 1.00 59.69 131 ARG A CA 1
ATOM 1063 C C . ARG A 1 131 ? -5.201 7.454 -5.649 1.00 59.69 131 ARG A C 1
ATOM 1065 O O . ARG A 1 131 ? -5.311 8.549 -6.181 1.00 59.69 131 ARG A O 1
ATOM 1072 N N . GLY A 1 132 ? -5.485 7.250 -4.361 1.00 62.38 132 GLY A N 1
ATOM 1073 C CA . GLY A 1 132 ? -5.832 8.336 -3.441 1.00 62.38 132 GLY A CA 1
ATOM 1074 C C . GLY A 1 132 ? -4.736 9.400 -3.303 1.00 62.38 132 GLY A C 1
ATOM 1075 O O . GLY A 1 132 ? -5.065 10.567 -3.126 1.00 62.38 132 GLY A O 1
ATOM 1076 N N . ASP A 1 133 ? -3.462 9.028 -3.467 1.00 70.62 133 ASP A N 1
ATOM 1077 C CA . ASP A 1 133 ? -2.321 9.947 -3.418 1.00 70.62 133 ASP A CA 1
ATOM 1078 C C . ASP A 1 133 ? -1.674 10.086 -4.804 1.00 70.62 133 ASP A C 1
ATOM 1080 O O . ASP A 1 133 ? -0.560 9.631 -5.079 1.00 70.62 133 ASP A O 1
ATOM 1084 N N . LEU A 1 134 ? -2.424 10.702 -5.724 1.00 71.19 134 LEU A N 1
ATOM 1085 C CA . LEU A 1 134 ? -1.929 11.009 -7.068 1.00 71.19 134 LEU A CA 1
ATOM 1086 C C . LEU A 1 134 ? -0.647 11.845 -7.012 1.00 71.19 134 LEU A C 1
ATOM 1088 O O . LEU A 1 134 ? 0.235 11.655 -7.843 1.00 71.19 134 LEU A O 1
ATOM 1092 N N . LYS A 1 135 ? -0.535 12.753 -6.036 1.00 79.75 135 LYS A N 1
ATOM 1093 C CA . LYS A 1 135 ? 0.586 13.684 -5.930 1.00 79.75 135 LYS A CA 1
ATOM 1094 C C . LYS A 1 135 ? 1.901 12.939 -5.711 1.00 79.75 135 LYS A C 1
ATOM 1096 O O . LYS A 1 135 ? 2.778 13.052 -6.564 1.00 79.75 135 LYS A O 1
ATOM 1101 N N . SER A 1 136 ? 2.013 12.128 -4.659 1.00 79.12 136 SER A N 1
ATOM 1102 C CA . SER A 1 136 ? 3.253 11.384 -4.397 1.00 79.12 136 SER A CA 1
ATOM 1103 C C . SER A 1 136 ? 3.578 10.404 -5.526 1.00 79.12 136 SER A C 1
ATOM 1105 O O . SER A 1 136 ? 4.744 10.176 -5.845 1.00 79.12 136 SER A O 1
ATOM 1107 N N . ARG A 1 137 ? 2.553 9.847 -6.188 1.00 77.88 137 ARG A N 1
ATOM 1108 C CA . ARG A 1 137 ? 2.741 8.938 -7.324 1.00 77.88 137 ARG A CA 1
ATOM 1109 C C . ARG A 1 137 ? 3.319 9.647 -8.552 1.00 77.88 137 ARG A C 1
ATOM 1111 O O . ARG A 1 137 ? 4.296 9.168 -9.125 1.00 77.88 137 ARG A O 1
ATOM 1118 N N . TYR A 1 138 ? 2.758 10.794 -8.939 1.00 85.19 138 TYR A N 1
ATOM 1119 C CA . TYR A 1 138 ? 3.285 11.594 -10.048 1.00 85.19 138 TYR A CA 1
ATOM 1120 C C . TYR A 1 138 ? 4.657 12.190 -9.724 1.00 85.19 138 TYR A C 1
ATOM 1122 O O . TYR A 1 138 ? 5.502 12.249 -10.612 1.00 85.19 138 TYR A O 1
ATOM 1130 N N . GLU A 1 139 ? 4.916 12.570 -8.471 1.00 87.69 139 GLU A N 1
ATOM 1131 C CA . GLU A 1 139 ? 6.242 13.010 -8.019 1.00 87.69 139 GLU A CA 1
ATOM 1132 C C . GLU A 1 139 ? 7.280 11.881 -8.121 1.00 87.69 139 GLU A C 1
ATOM 1134 O O . GLU A 1 139 ? 8.392 12.111 -8.600 1.00 87.69 139 GLU A O 1
ATOM 1139 N N . ALA A 1 140 ? 6.912 10.645 -7.765 1.00 85.44 140 ALA A N 1
ATOM 1140 C CA . ALA A 1 140 ? 7.777 9.479 -7.934 1.00 85.44 140 ALA A CA 1
ATOM 1141 C C . ALA A 1 140 ? 8.086 9.195 -9.414 1.00 85.44 140 ALA A C 1
ATOM 1143 O O . ALA A 1 140 ? 9.241 8.945 -9.760 1.00 85.44 140 ALA A O 1
ATOM 1144 N N . TYR A 1 141 ? 7.090 9.283 -10.306 1.00 88.94 141 TYR A N 1
ATOM 1145 C CA . TYR A 1 141 ? 7.322 9.139 -11.748 1.00 88.94 141 TYR A CA 1
ATOM 1146 C C . TYR A 1 141 ? 8.160 10.278 -12.317 1.00 88.94 141 TYR A C 1
ATOM 1148 O O . TYR A 1 141 ? 9.071 10.017 -13.095 1.00 88.94 141 TYR A O 1
ATOM 1156 N N . ALA A 1 142 ? 7.902 11.522 -11.913 1.00 88.25 142 ALA A N 1
ATOM 1157 C CA . ALA A 1 142 ? 8.688 12.673 -12.339 1.00 88.25 142 ALA A CA 1
ATOM 1158 C C . ALA A 1 142 ? 10.156 12.519 -11.922 1.00 88.25 142 ALA A C 1
ATOM 1160 O O . ALA A 1 142 ? 11.045 12.695 -12.749 1.00 88.25 142 ALA A O 1
ATOM 1161 N N . SER A 1 143 ? 10.409 12.104 -10.677 1.00 89.38 143 SER A N 1
ATOM 1162 C CA . SER A 1 143 ? 11.750 11.762 -10.196 1.00 89.38 143 SER A CA 1
ATOM 1163 C C . SER A 1 143 ? 12.392 10.655 -11.035 1.00 89.38 143 SER A C 1
ATOM 1165 O O . SER A 1 143 ? 13.548 10.779 -11.432 1.00 89.38 143 SER A O 1
ATOM 1167 N N . GLY A 1 144 ? 11.653 9.589 -11.352 1.00 86.06 144 GLY A N 1
ATOM 1168 C CA . GLY A 1 144 ? 12.186 8.488 -12.154 1.00 86.06 144 GLY A CA 1
ATOM 1169 C C . GLY A 1 144 ? 12.549 8.877 -13.580 1.00 86.06 144 GLY A C 1
ATOM 1170 O O . GLY A 1 144 ? 13.612 8.504 -14.074 1.00 86.06 144 GLY A O 1
ATOM 1171 N N . ILE A 1 145 ? 11.691 9.680 -14.204 1.00 89.00 145 ILE A N 1
ATOM 1172 C CA . ILE A 1 145 ? 11.874 10.176 -15.565 1.00 89.00 145 ILE A CA 1
ATOM 1173 C C . ILE A 1 145 ? 13.048 11.158 -15.624 1.00 89.00 145 ILE A C 1
ATOM 1175 O O . ILE A 1 145 ? 13.868 11.070 -16.530 1.00 89.00 145 ILE A O 1
ATOM 1179 N N . VAL A 1 146 ? 13.161 12.072 -14.655 1.00 86.19 146 VAL A N 1
ATOM 1180 C CA . VAL A 1 146 ? 14.250 13.064 -14.605 1.00 86.19 146 VAL A CA 1
ATOM 1181 C C . VAL A 1 146 ? 15.602 12.412 -14.325 1.00 86.19 146 VAL A C 1
ATOM 1183 O O . VAL A 1 146 ? 16.606 12.847 -14.875 1.00 86.19 146 VAL A O 1
ATOM 1186 N N . ASN A 1 147 ? 15.640 11.375 -13.487 1.00 84.31 147 ASN A N 1
ATOM 1187 C CA . ASN A 1 147 ? 16.873 10.658 -13.158 1.00 84.31 147 ASN A CA 1
ATOM 1188 C C . ASN A 1 147 ? 17.250 9.584 -14.197 1.00 84.31 147 ASN A C 1
ATOM 1190 O O . ASN A 1 147 ? 18.254 8.902 -14.013 1.00 84.31 147 ASN A O 1
ATOM 1194 N N . GLY A 1 148 ? 16.452 9.402 -15.254 1.00 80.50 148 GLY A N 1
ATOM 1195 C CA . GLY A 1 148 ? 16.780 8.522 -16.377 1.00 80.50 148 GLY A CA 1
ATOM 1196 C C . GLY A 1 148 ? 16.708 7.019 -16.102 1.00 80.50 148 GLY A C 1
ATOM 1197 O O . GLY A 1 148 ? 17.133 6.239 -16.946 1.00 80.50 148 GLY A O 1
ATOM 1198 N N . TRP A 1 149 ? 16.161 6.578 -14.963 1.00 81.56 149 TRP A N 1
ATOM 1199 C CA . TRP A 1 149 ? 15.918 5.146 -14.706 1.00 81.56 149 TRP A CA 1
ATOM 1200 C C . TRP A 1 149 ? 14.501 4.701 -15.076 1.00 81.56 149 TRP A C 1
ATOM 1202 O O . TRP A 1 149 ? 14.197 3.514 -14.992 1.00 81.56 149 TRP A O 1
ATOM 1212 N N . PHE A 1 150 ? 13.634 5.643 -15.454 1.00 85.31 150 PHE A N 1
ATOM 1213 C CA . PHE A 1 150 ? 12.254 5.370 -15.823 1.00 85.31 150 PHE A CA 1
ATOM 1214 C C . PHE A 1 150 ? 11.909 6.011 -17.163 1.00 85.31 150 PHE A C 1
ATOM 1216 O O . PHE A 1 150 ? 12.132 7.210 -17.359 1.00 85.31 150 PHE A O 1
ATOM 1223 N N . THR A 1 151 ? 11.344 5.235 -18.085 1.00 89.50 151 THR A N 1
ATOM 1224 C CA . THR A 1 151 ? 10.890 5.778 -19.370 1.00 89.50 151 THR A CA 1
ATOM 1225 C C . THR A 1 151 ? 9.485 6.360 -19.240 1.00 89.50 151 THR A C 1
ATOM 1227 O O . THR A 1 151 ? 8.704 6.053 -18.332 1.00 89.50 151 THR A O 1
ATOM 1230 N N . ARG A 1 152 ? 9.133 7.252 -20.167 1.00 88.25 152 ARG A N 1
ATOM 1231 C CA . ARG A 1 152 ? 7.807 7.883 -20.175 1.00 88.25 152 ARG A CA 1
ATOM 1232 C C . ARG A 1 152 ? 6.720 6.867 -20.539 1.00 88.25 152 ARG A C 1
ATOM 1234 O O . ARG A 1 152 ? 5.612 6.971 -20.016 1.00 88.25 152 ARG A O 1
ATOM 1241 N N . ASN A 1 153 ? 7.036 5.868 -21.364 1.00 89.56 153 ASN A N 1
ATOM 1242 C CA . ASN A 1 153 ? 6.115 4.776 -21.677 1.00 89.56 153 ASN A CA 1
ATOM 1243 C C . ASN A 1 153 ? 5.938 3.784 -20.524 1.00 89.56 153 ASN A C 1
ATOM 1245 O O . ASN A 1 153 ? 4.803 3.391 -20.262 1.00 89.56 153 ASN A O 1
ATOM 1249 N N . GLU A 1 154 ? 6.981 3.475 -19.751 1.00 85.88 154 GLU A N 1
ATOM 1250 C CA . GLU A 1 154 ? 6.834 2.655 -18.540 1.00 85.88 154 GLU A CA 1
ATOM 1251 C C . GLU A 1 154 ? 5.903 3.320 -17.507 1.00 85.88 154 GLU A C 1
ATOM 1253 O O . GLU A 1 154 ? 5.125 2.648 -16.821 1.00 85.88 154 GLU A O 1
ATOM 1258 N N . ALA A 1 155 ? 5.928 4.656 -17.405 1.00 87.56 155 ALA A N 1
ATOM 1259 C CA . ALA A 1 155 ? 4.990 5.404 -16.564 1.00 87.56 155 ALA A CA 1
ATOM 1260 C C . ALA A 1 155 ? 3.538 5.236 -17.026 1.00 87.56 155 ALA A C 1
ATOM 1262 O O . ALA A 1 155 ? 2.637 5.080 -16.201 1.00 87.56 155 ALA A O 1
ATOM 1263 N N . ARG A 1 156 ? 3.313 5.245 -18.344 1.00 87.56 156 ARG A N 1
ATOM 1264 C CA . ARG A 1 156 ? 1.990 5.053 -18.952 1.00 87.56 156 ARG A CA 1
ATOM 1265 C C . ARG A 1 156 ? 1.493 3.627 -18.768 1.00 87.56 156 ARG A C 1
ATOM 1267 O O . ARG A 1 156 ? 0.346 3.450 -18.374 1.00 87.56 156 ARG A O 1
ATOM 1274 N N . GLU A 1 157 ? 2.359 2.638 -18.954 1.00 86.38 157 GLU A N 1
ATOM 1275 C CA . GLU A 1 157 ? 2.032 1.230 -18.731 1.00 86.38 157 GLU A CA 1
ATOM 1276 C C . GLU A 1 157 ? 1.579 0.981 -17.282 1.00 86.38 157 GLU A C 1
ATOM 1278 O O . GLU A 1 157 ? 0.559 0.332 -17.051 1.00 86.38 157 GLU A O 1
ATOM 1283 N N . ARG A 1 158 ? 2.258 1.578 -16.290 1.00 82.56 158 ARG A N 1
ATOM 1284 C CA . ARG A 1 158 ? 1.848 1.483 -14.872 1.00 82.56 158 ARG A CA 1
ATOM 1285 C C . ARG A 1 158 ? 0.503 2.138 -14.559 1.00 82.56 158 ARG A C 1
ATOM 1287 O O . ARG A 1 158 ? -0.136 1.756 -13.576 1.00 82.56 158 ARG A O 1
ATOM 1294 N N . GLU A 1 159 ? 0.089 3.104 -15.372 1.00 82.69 159 GLU A N 1
ATOM 1295 C CA . GLU A 1 159 ? -1.225 3.754 -15.309 1.00 82.69 159 GLU A CA 1
ATOM 1296 C C . GLU A 1 159 ? -2.274 3.068 -16.196 1.00 82.69 159 GLU A C 1
ATOM 1298 O O . GLU A 1 159 ? -3.382 3.587 -16.330 1.00 82.69 159 GLU A O 1
ATOM 1303 N N . GLU A 1 160 ? -1.948 1.912 -16.787 1.00 80.06 160 GLU A N 1
ATOM 1304 C CA . GLU A 1 160 ? -2.811 1.180 -17.723 1.00 80.06 160 GLU A CA 1
ATOM 1305 C C . GLU A 1 160 ? -3.175 2.011 -18.972 1.00 80.06 160 GLU A C 1
ATOM 1307 O O . GLU A 1 160 ? -4.250 1.872 -19.556 1.00 80.06 160 GLU A O 1
ATOM 1312 N N . LEU A 1 161 ? -2.271 2.903 -19.388 1.00 83.12 161 LEU A N 1
ATOM 1313 C CA . LEU A 1 161 ? -2.386 3.714 -20.596 1.00 83.12 161 LEU A CA 1
ATOM 1314 C C . LEU A 1 161 ? -1.531 3.124 -21.718 1.00 83.12 161 LEU A C 1
ATOM 1316 O O . LEU A 1 161 ? -0.406 2.683 -21.498 1.00 83.12 161 LEU A O 1
ATOM 1320 N N . ASN A 1 162 ? -2.035 3.205 -22.950 1.00 84.62 162 ASN A N 1
ATOM 1321 C CA . ASN A 1 162 ? -1.289 2.750 -24.123 1.00 84.62 162 ASN A CA 1
ATOM 1322 C C . ASN A 1 162 ? 0.017 3.552 -24.302 1.00 84.62 162 ASN A C 1
ATOM 1324 O O . ASN A 1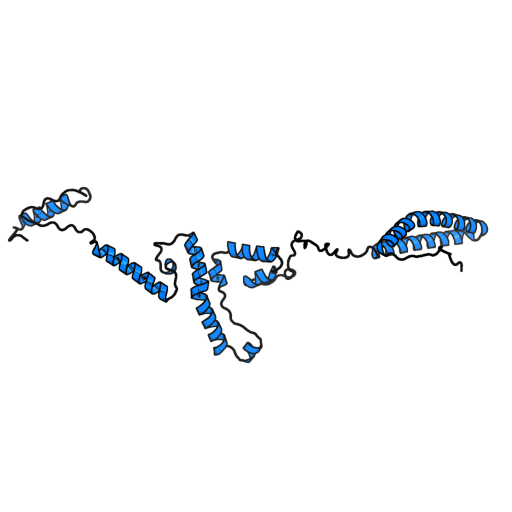 162 ? -0.001 4.782 -24.100 1.00 84.62 162 ASN A O 1
ATOM 1328 N N . PRO A 1 163 ? 1.115 2.889 -24.713 1.00 88.50 163 PRO A N 1
ATOM 1329 C CA . PRO A 1 163 ? 2.373 3.552 -25.034 1.00 88.50 163 PRO A CA 1
ATOM 1330 C C . PRO A 1 163 ? 2.197 4.497 -26.228 1.00 88.50 163 PRO A C 1
ATOM 1332 O O . PRO A 1 163 ? 1.297 4.326 -27.055 1.00 88.50 163 PRO A O 1
ATOM 1335 N N . ILE A 1 164 ? 3.041 5.523 -26.291 1.00 89.69 164 ILE A N 1
ATOM 1336 C CA . ILE A 1 164 ? 3.115 6.464 -27.412 1.00 89.69 164 ILE A CA 1
ATOM 1337 C C . ILE A 1 164 ? 4.492 6.304 -28.057 1.00 89.69 164 ILE A C 1
ATOM 1339 O O . ILE A 1 164 ? 5.491 6.162 -27.356 1.00 89.69 164 ILE A O 1
ATOM 1343 N N . ASP A 1 165 ? 4.538 6.332 -29.384 1.00 85.88 165 ASP A N 1
ATOM 1344 C CA . ASP A 1 165 ? 5.782 6.201 -30.140 1.00 85.88 165 ASP A CA 1
ATOM 1345 C C . ASP A 1 165 ? 6.786 7.322 -29.790 1.00 85.88 165 ASP A C 1
ATOM 1347 O O . ASP A 1 165 ? 6.397 8.479 -29.602 1.00 85.88 165 ASP A O 1
ATOM 1351 N N . GLY A 1 166 ? 8.070 6.975 -29.659 1.00 81.81 166 GLY A N 1
ATOM 1352 C CA . GLY A 1 166 ? 9.151 7.911 -29.306 1.00 81.81 166 GLY A CA 1
ATOM 1353 C C . GLY A 1 166 ? 9.305 8.256 -27.812 1.00 81.81 166 GLY A C 1
ATOM 1354 O O . GLY A 1 166 ? 10.012 9.205 -27.474 1.00 81.81 166 GLY A O 1
ATOM 1355 N N . LEU A 1 167 ? 8.654 7.522 -26.900 1.00 83.75 167 LEU A N 1
ATOM 1356 C CA . LEU A 1 167 ? 8.748 7.726 -25.438 1.00 83.75 167 LEU A CA 1
ATOM 1357 C C . LEU A 1 167 ? 9.457 6.588 -24.677 1.00 83.75 167 LEU A C 1
ATOM 1359 O O . LEU A 1 167 ? 9.442 6.580 -23.439 1.00 83.75 167 LEU A O 1
ATOM 1363 N N . ASP A 1 168 ? 10.082 5.663 -25.405 1.00 82.44 168 ASP A N 1
ATOM 1364 C CA . ASP A 1 168 ? 10.800 4.504 -24.854 1.00 82.44 168 ASP A CA 1
ATOM 1365 C C . ASP A 1 168 ? 12.247 4.818 -24.451 1.00 82.44 168 ASP A C 1
ATOM 1367 O O . ASP A 1 168 ? 12.866 4.050 -23.721 1.00 82.44 168 ASP A O 1
ATOM 1371 N N . GLU A 1 169 ? 12.786 5.963 -24.872 1.00 81.38 169 GLU A N 1
ATOM 1372 C CA . GLU A 1 169 ? 14.143 6.372 -24.510 1.00 81.38 169 GLU A CA 1
ATOM 1373 C C . GLU A 1 169 ? 14.168 7.091 -23.146 1.00 81.38 169 GLU A C 1
ATOM 1375 O O . GLU A 1 169 ? 13.398 8.048 -22.926 1.00 81.38 169 GLU A O 1
ATOM 1380 N N . PRO A 1 170 ? 15.047 6.663 -22.213 1.00 80.31 170 PRO A N 1
ATOM 1381 C CA . PRO A 1 170 ? 15.246 7.355 -20.947 1.00 80.31 170 PRO A CA 1
ATOM 1382 C C . PRO A 1 170 ? 15.749 8.781 -21.173 1.00 80.31 170 PRO A C 1
ATOM 1384 O O . PRO A 1 170 ? 16.617 9.029 -22.007 1.00 80.31 170 PRO A O 1
ATOM 1387 N N . LEU A 1 171 ? 15.220 9.736 -20.408 1.00 78.69 171 LEU A N 1
ATOM 1388 C CA . LEU A 1 171 ? 15.758 11.093 -20.421 1.00 78.69 171 LEU A CA 1
ATOM 1389 C C . LEU A 1 171 ? 17.053 11.131 -19.614 1.00 78.69 171 LEU A C 1
ATOM 1391 O O . LEU A 1 171 ? 17.066 10.746 -18.448 1.00 78.69 171 LEU A O 1
ATOM 1395 N N . VAL A 1 172 ? 18.120 11.650 -20.215 1.00 76.12 172 VAL A N 1
ATOM 1396 C CA . VAL A 1 172 ? 19.361 11.952 -19.499 1.00 76.12 172 VAL A CA 1
ATOM 1397 C C . VAL A 1 172 ? 19.338 13.436 -19.119 1.00 76.12 172 VAL A C 1
ATOM 1399 O O . VAL A 1 172 ? 19.226 14.289 -20.005 1.00 76.12 172 VAL A O 1
ATOM 1402 N N . PRO A 1 173 ? 19.391 13.786 -17.823 1.00 73.88 173 PRO A N 1
ATOM 1403 C CA . PRO A 1 173 ? 19.428 15.182 -17.409 1.00 73.88 173 PRO A CA 1
ATOM 1404 C C . PRO A 1 173 ? 20.718 15.846 -17.911 1.00 73.88 173 PRO A C 1
ATOM 1406 O O . PRO A 1 173 ? 21.817 15.419 -17.565 1.00 73.88 173 PRO A O 1
ATOM 1409 N N . LEU A 1 174 ? 20.579 16.933 -18.683 1.00 71.50 174 LEU A N 1
ATOM 1410 C CA . LEU A 1 174 ? 21.677 17.663 -19.350 1.00 71.50 174 LEU A CA 1
ATOM 1411 C C . LEU A 1 174 ? 22.775 18.181 -18.398 1.00 71.50 174 LEU A C 1
ATOM 1413 O O . LEU A 1 174 ? 23.846 18.599 -18.822 1.00 71.50 174 LEU A O 1
ATOM 1417 N N . ASN A 1 175 ? 22.473 18.213 -17.106 1.00 72.00 175 ASN A N 1
ATOM 1418 C CA . ASN A 1 175 ? 23.253 18.816 -16.038 1.00 72.00 175 ASN A CA 1
ATOM 1419 C C . ASN A 1 175 ? 23.920 17.780 -15.110 1.00 72.00 175 ASN A C 1
ATOM 1421 O O . ASN A 1 175 ? 24.549 18.175 -14.130 1.00 72.00 175 ASN A O 1
ATOM 1425 N N . MET A 1 176 ? 23.821 16.479 -15.409 1.00 60.66 176 MET A N 1
ATOM 1426 C CA . MET A 1 176 ? 24.576 15.427 -14.720 1.00 60.66 176 MET A CA 1
ATOM 1427 C C . MET A 1 176 ? 25.763 14.975 -15.576 1.00 60.66 176 MET A C 1
ATOM 1429 O O . MET A 1 176 ? 25.679 13.994 -16.305 1.00 60.66 176 MET A O 1
ATOM 1433 N N . ALA A 1 177 ? 26.879 15.697 -15.479 1.00 60.09 177 ALA A N 1
ATOM 1434 C CA . ALA A 1 177 ? 28.170 15.186 -15.929 1.00 60.09 177 ALA A CA 1
ATOM 1435 C C . ALA A 1 177 ? 28.801 14.356 -14.800 1.00 60.09 177 ALA A C 1
ATOM 1437 O O . ALA A 1 177 ? 28.788 14.769 -13.635 1.00 60.09 177 ALA A O 1
ATOM 1438 N N . VAL A 1 178 ? 29.359 13.192 -15.131 1.00 57.19 178 VAL A N 1
ATOM 1439 C CA . VAL A 1 178 ? 30.181 12.411 -14.199 1.00 57.19 178 VAL A CA 1
ATOM 1440 C C . VAL A 1 178 ? 31.440 13.229 -13.899 1.00 57.19 178 VAL A C 1
ATOM 1442 O O . VAL A 1 178 ? 32.185 13.592 -14.804 1.00 57.19 178 VAL A O 1
ATOM 1445 N N . VAL A 1 179 ? 31.686 13.565 -12.628 1.00 52.50 179 VAL A N 1
ATOM 1446 C CA . VAL A 1 179 ? 32.898 14.304 -12.238 1.00 52.50 179 VAL A CA 1
ATOM 1447 C C . VAL A 1 179 ? 34.116 13.419 -12.500 1.00 52.50 179 VAL A C 1
ATOM 1449 O O . VAL A 1 179 ? 34.373 12.481 -11.748 1.00 52.50 179 VAL A O 1
ATOM 1452 N N . GLY A 1 180 ? 34.863 13.737 -13.557 1.00 58.88 180 GLY A N 1
ATOM 1453 C CA . GLY A 1 180 ? 36.097 13.047 -13.941 1.00 58.88 180 GLY A CA 1
ATOM 1454 C C . GLY A 1 180 ? 36.045 12.332 -15.290 1.00 58.88 180 GLY A C 1
ATOM 1455 O O . GLY A 1 180 ? 37.100 11.932 -15.773 1.00 58.88 180 GLY A O 1
ATOM 1456 N N . GLU A 1 181 ? 34.875 12.220 -15.919 1.00 58.44 181 GLU A N 1
ATOM 1457 C CA . GLU A 1 181 ? 34.791 11.929 -17.350 1.00 58.44 181 GLU A CA 1
ATOM 1458 C C . GLU A 1 181 ? 34.623 13.256 -18.084 1.00 58.44 181 GLU A C 1
ATOM 1460 O O . GLU A 1 181 ? 33.718 14.044 -17.791 1.00 58.44 181 GLU A O 1
ATOM 1465 N N . GLU A 1 182 ? 35.535 13.535 -19.015 1.00 51.72 182 GLU A N 1
ATOM 1466 C CA . GLU A 1 182 ? 35.267 14.542 -20.034 1.00 51.72 182 GLU A CA 1
ATOM 1467 C C . GLU A 1 182 ? 33.977 14.122 -20.748 1.00 51.72 182 GLU A C 1
ATOM 1469 O O . GLU A 1 182 ? 33.777 12.920 -20.964 1.00 51.72 182 GLU A O 1
ATOM 1474 N N . PRO A 1 183 ? 33.063 15.065 -21.048 1.00 50.72 183 PRO A N 1
ATOM 1475 C CA . PRO A 1 183 ? 31.861 14.726 -21.788 1.00 50.72 183 PRO A CA 1
ATOM 1476 C C . PRO A 1 183 ? 32.286 13.926 -23.014 1.00 50.72 183 PRO A C 1
ATOM 1478 O O . PRO A 1 183 ? 33.221 14.327 -23.707 1.00 50.72 183 PRO A O 1
ATOM 1481 N N . VAL A 1 184 ? 31.629 12.789 -23.254 1.00 55.62 184 VAL A N 1
ATOM 1482 C CA . VAL A 1 184 ? 31.724 12.127 -24.551 1.00 55.62 184 VAL A CA 1
ATOM 1483 C C . VAL A 1 184 ? 31.226 13.170 -25.538 1.00 55.62 184 VAL A C 1
ATOM 1485 O O . VAL A 1 184 ? 30.023 13.419 -25.631 1.00 55.62 184 VAL A O 1
ATOM 1488 N N . GLU A 1 185 ? 32.156 13.871 -26.184 1.00 51.56 185 GLU A N 1
ATOM 1489 C CA . GLU A 1 185 ? 31.848 14.641 -27.369 1.00 51.56 185 GLU A CA 1
ATOM 1490 C C . GLU A 1 185 ? 31.289 13.605 -28.334 1.00 51.56 185 GLU A C 1
ATOM 1492 O O . GLU A 1 185 ? 32.025 12.774 -28.866 1.00 51.56 185 GLU A O 1
ATOM 1497 N N . GLU A 1 186 ? 29.962 13.586 -28.491 1.00 50.53 186 GLU A N 1
ATOM 1498 C CA . GLU A 1 186 ? 29.371 13.024 -29.693 1.00 50.53 186 GLU A CA 1
ATOM 1499 C C . GLU A 1 186 ? 30.184 13.612 -30.838 1.00 50.53 186 GLU A C 1
ATOM 1501 O O . GLU A 1 186 ? 30.240 14.839 -30.975 1.00 50.53 186 GLU A O 1
ATOM 1506 N N . GLU A 1 187 ? 30.890 12.751 -31.578 1.00 47.03 187 GLU A N 1
ATOM 1507 C CA . GLU A 1 187 ? 31.626 13.154 -32.764 1.00 47.03 187 GLU A CA 1
ATOM 1508 C C . GLU A 1 187 ? 30.640 13.936 -33.626 1.00 47.03 187 GLU A C 1
ATOM 1510 O O . GLU A 1 187 ? 29.760 13.362 -34.275 1.00 47.03 187 GLU A O 1
ATOM 1515 N N . GLN A 1 188 ? 30.743 15.270 -33.592 1.00 47.25 188 GLN A N 1
ATOM 1516 C CA . GLN A 1 188 ? 29.998 16.109 -34.511 1.00 47.25 188 GLN A CA 1
ATOM 1517 C C . GLN A 1 188 ? 30.299 15.539 -35.891 1.00 47.25 188 GLN A C 1
ATOM 1519 O O . GLN A 1 188 ? 31.482 15.294 -36.159 1.00 47.25 188 GLN A O 1
ATOM 1524 N N . PRO A 1 189 ? 29.281 15.276 -36.736 1.00 45.66 189 PRO A N 1
ATOM 1525 C CA . PRO A 1 189 ? 29.497 14.645 -38.026 1.00 45.66 189 PRO A CA 1
ATOM 1526 C C . PRO A 1 189 ? 30.593 15.436 -38.714 1.00 45.66 189 PRO A C 1
ATOM 1528 O O . PRO A 1 189 ? 30.423 16.625 -38.994 1.00 45.66 189 PRO A O 1
ATOM 1531 N N . THR A 1 190 ? 31.761 14.800 -38.828 1.00 52.00 190 THR A N 1
ATOM 1532 C CA . THR A 1 190 ? 32.990 15.487 -39.211 1.00 52.00 190 THR A CA 1
ATOM 1533 C C . THR A 1 190 ? 32.708 16.333 -40.444 1.00 52.00 190 THR A C 1
ATOM 1535 O O . THR A 1 190 ? 32.012 15.895 -41.364 1.00 52.00 190 THR A O 1
ATOM 1538 N N . ASN A 1 191 ? 33.248 17.552 -40.465 1.00 55.50 191 ASN A N 1
ATOM 1539 C CA . ASN A 1 191 ? 33.161 18.520 -41.566 1.00 55.50 191 ASN A CA 1
ATOM 1540 C C . ASN A 1 191 ? 33.673 17.981 -42.929 1.00 55.50 191 ASN A C 1
ATOM 1542 O O . ASN A 1 191 ? 33.884 18.755 -43.857 1.00 55.50 191 ASN A O 1
ATOM 1546 N N . ASN A 1 192 ? 33.868 16.672 -43.079 1.00 56.56 192 ASN A N 1
ATOM 1547 C CA . ASN A 1 192 ? 34.359 15.968 -44.250 1.00 56.56 192 ASN A CA 1
ATOM 1548 C C . ASN A 1 192 ? 33.466 16.215 -45.469 1.00 56.56 192 ASN A C 1
ATOM 1550 O O . ASN A 1 192 ? 33.990 16.551 -46.521 1.00 56.56 192 ASN A O 1
ATOM 1554 N N . ALA A 1 193 ? 32.135 16.188 -45.328 1.00 57.38 193 ALA A N 1
ATOM 1555 C CA . ALA A 1 193 ? 31.233 16.436 -46.461 1.00 57.38 193 ALA A CA 1
ATOM 1556 C C . ALA A 1 193 ? 31.327 17.879 -47.000 1.00 57.38 193 ALA A C 1
ATOM 1558 O O . ALA A 1 193 ? 31.239 18.113 -48.204 1.00 57.38 193 ALA A O 1
ATOM 1559 N N . PHE A 1 194 ? 31.538 18.860 -46.116 1.00 53.28 194 PHE A N 1
ATOM 1560 C CA . PHE A 1 194 ? 31.694 20.262 -46.510 1.00 53.28 194 PHE A CA 1
ATOM 1561 C C . PHE A 1 194 ? 33.085 20.534 -47.099 1.00 53.28 194 PHE A C 1
ATOM 1563 O O . PHE A 1 194 ? 33.216 21.279 -48.070 1.00 53.28 194 PHE A O 1
ATOM 1570 N N . ILE A 1 195 ? 34.125 19.904 -46.543 1.00 57.50 195 ILE A N 1
ATOM 1571 C CA . ILE A 1 195 ? 35.496 19.989 -47.058 1.00 57.50 195 ILE A CA 1
ATOM 1572 C C . ILE A 1 195 ? 35.597 19.324 -48.438 1.00 57.50 195 ILE A C 1
ATOM 1574 O O . ILE A 1 195 ? 36.222 19.895 -49.331 1.00 57.50 195 ILE A O 1
ATOM 1578 N N . GLU A 1 196 ? 34.946 18.177 -48.647 1.00 57.50 196 GLU A N 1
ATOM 1579 C CA . GLU A 1 196 ? 34.890 17.494 -49.944 1.00 57.50 196 GLU A CA 1
ATOM 1580 C C . GLU A 1 196 ? 34.129 18.310 -51.001 1.00 57.50 196 GLU A C 1
ATOM 1582 O O . GLU A 1 196 ? 34.626 18.452 -52.121 1.00 57.50 196 GLU A O 1
ATOM 1587 N N . ASP A 1 197 ? 32.987 18.926 -50.659 1.00 64.62 197 ASP A N 1
ATOM 1588 C CA . ASP A 1 197 ? 32.248 19.800 -51.590 1.00 64.62 197 ASP A CA 1
ATOM 1589 C C . ASP A 1 197 ? 33.063 21.045 -51.980 1.00 64.62 197 ASP A C 1
ATOM 1591 O O . ASP A 1 197 ? 33.148 21.411 -53.157 1.00 64.62 197 ASP A O 1
ATOM 1595 N N . ILE A 1 198 ? 33.727 21.685 -51.012 1.00 60.41 198 ILE A N 1
ATOM 1596 C CA . ILE A 1 198 ? 34.589 22.841 -51.288 1.00 60.41 198 ILE A CA 1
ATOM 1597 C C . ILE A 1 198 ? 35.776 22.4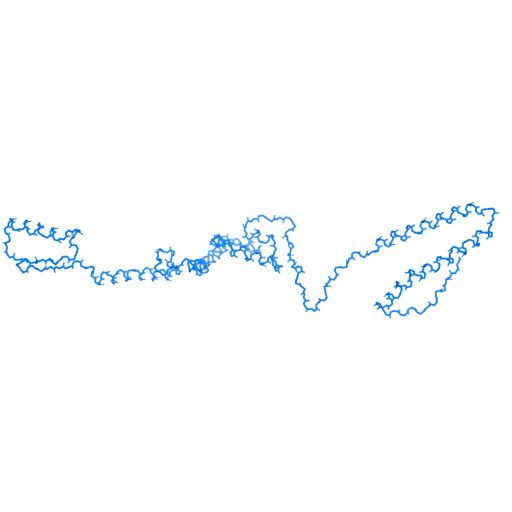40 -52.161 1.00 60.41 198 ILE A C 1
ATOM 1599 O O . ILE A 1 198 ? 36.074 23.147 -53.128 1.00 60.41 198 ILE A O 1
ATOM 1603 N N . ALA A 1 199 ? 36.437 21.321 -51.850 1.00 62.59 199 ALA A N 1
ATOM 1604 C CA . ALA A 1 199 ? 37.554 20.819 -52.639 1.00 62.59 199 ALA A CA 1
ATOM 1605 C C . ALA A 1 199 ? 37.116 20.581 -54.090 1.00 62.59 199 ALA A C 1
ATOM 1607 O O . ALA A 1 199 ? 37.701 21.166 -54.999 1.00 62.59 199 ALA A O 1
ATOM 1608 N N . ALA A 1 200 ? 36.019 19.848 -54.303 1.00 65.06 200 ALA A N 1
ATOM 1609 C CA . ALA A 1 200 ? 35.485 19.564 -55.633 1.00 65.06 200 ALA A CA 1
ATOM 1610 C C . ALA A 1 200 ? 35.148 20.840 -56.428 1.00 65.06 200 ALA A C 1
ATOM 1612 O O . ALA A 1 200 ? 35.431 20.935 -57.627 1.00 65.06 200 ALA A O 1
ATOM 1613 N N . ARG A 1 201 ? 34.579 21.860 -55.772 1.00 64.75 201 ARG A N 1
ATOM 1614 C CA . ARG A 1 201 ? 34.232 23.138 -56.416 1.00 64.75 201 ARG A CA 1
ATOM 1615 C C . ARG A 1 201 ? 35.456 23.956 -56.813 1.00 64.75 201 ARG A C 1
ATOM 1617 O O . ARG A 1 201 ? 35.428 24.590 -57.869 1.00 64.75 201 ARG A O 1
ATOM 1624 N N . ILE A 1 202 ? 36.508 23.951 -55.995 1.00 66.38 202 ILE A N 1
ATOM 1625 C CA . ILE A 1 202 ? 37.765 24.642 -56.304 1.00 66.38 202 ILE A CA 1
ATOM 1626 C C . ILE A 1 202 ? 38.454 23.956 -57.488 1.00 66.38 202 ILE A C 1
ATOM 1628 O O . ILE A 1 202 ? 38.788 24.635 -58.459 1.00 66.38 202 ILE A O 1
ATOM 1632 N N . THR A 1 203 ? 38.573 22.624 -57.475 1.00 66.50 203 THR A N 1
ATOM 1633 C CA . THR A 1 203 ? 39.219 21.869 -58.562 1.00 66.50 203 THR A CA 1
ATOM 1634 C C . THR A 1 203 ? 38.486 22.061 -59.893 1.00 66.50 203 THR A C 1
ATOM 1636 O O . THR A 1 203 ? 39.102 22.397 -60.902 1.00 66.50 203 THR A O 1
ATOM 1639 N N . ALA A 1 204 ? 37.151 21.985 -59.895 1.00 65.81 204 ALA A N 1
ATOM 1640 C CA . ALA A 1 204 ? 36.351 22.185 -61.106 1.00 65.81 204 ALA A CA 1
ATOM 1641 C C . ALA A 1 204 ? 36.411 23.625 -61.660 1.00 65.81 204 ALA A C 1
ATOM 1643 O O . ALA A 1 204 ? 36.200 23.846 -62.859 1.00 65.81 204 ALA A O 1
ATOM 1644 N N . ALA A 1 205 ? 36.647 24.623 -60.801 1.00 67.00 205 ALA A N 1
ATOM 1645 C CA . ALA A 1 205 ? 36.834 26.011 -61.218 1.00 67.00 205 ALA A CA 1
ATOM 1646 C C . ALA A 1 205 ? 38.225 26.235 -61.833 1.00 67.00 205 ALA A C 1
ATOM 1648 O O . ALA A 1 205 ? 38.344 26.950 -62.832 1.00 67.00 205 ALA A O 1
ATOM 1649 N N . GLU A 1 206 ? 39.257 25.599 -61.277 1.00 64.44 206 GLU A N 1
ATOM 1650 C CA . GLU A 1 206 ? 40.618 25.635 -61.815 1.00 64.44 206 GLU A CA 1
ATOM 1651 C C . GLU A 1 206 ? 40.707 24.961 -63.184 1.00 64.44 206 GLU A C 1
ATOM 1653 O O . GLU A 1 206 ? 41.207 25.576 -64.127 1.00 64.44 206 GLU A O 1
ATOM 1658 N N . GLU A 1 207 ? 40.141 23.762 -63.336 1.00 57.84 207 GLU A N 1
ATOM 1659 C CA . GLU A 1 207 ? 40.112 23.039 -64.614 1.00 57.84 207 GLU A CA 1
ATOM 1660 C C . GLU A 1 207 ? 39.445 23.864 -65.720 1.00 57.84 207 GLU A C 1
ATOM 1662 O O . GLU A 1 207 ? 39.992 24.019 -66.815 1.00 57.84 207 GLU A O 1
ATOM 1667 N N . ARG A 1 208 ? 38.297 24.489 -65.424 1.00 65.31 208 ARG A N 1
ATOM 1668 C CA . ARG A 1 208 ? 37.625 25.394 -66.370 1.00 65.31 208 ARG A CA 1
ATOM 1669 C C . ARG A 1 208 ? 38.472 26.615 -66.717 1.00 65.31 208 ARG A C 1
ATOM 1671 O O . ARG A 1 208 ? 38.486 27.035 -67.878 1.00 65.31 208 ARG A O 1
ATOM 1678 N N . GLY A 1 209 ? 39.164 27.193 -65.737 1.00 66.50 209 GLY A N 1
ATOM 1679 C CA . GLY A 1 209 ? 40.049 28.340 -65.939 1.00 66.50 209 GLY A CA 1
ATOM 1680 C C . GLY A 1 209 ? 41.243 28.012 -66.838 1.00 66.50 209 GLY A C 1
ATOM 1681 O O . GLY A 1 209 ? 41.589 28.814 -67.710 1.00 66.50 209 GLY A O 1
ATOM 1682 N N . LEU A 1 210 ? 41.825 26.824 -66.662 1.00 65.12 210 LEU A N 1
ATOM 1683 C CA . LEU A 1 210 ? 42.925 26.317 -67.479 1.00 65.12 210 LEU A CA 1
ATOM 1684 C C . LEU A 1 210 ? 42.474 26.015 -68.907 1.00 65.12 210 LEU A C 1
ATOM 1686 O O . LEU A 1 210 ? 43.091 26.523 -69.839 1.00 65.12 210 LEU A O 1
ATOM 1690 N N . LEU A 1 211 ? 41.377 25.273 -69.090 1.00 61.41 211 LEU A N 1
ATOM 1691 C CA . LEU A 1 211 ? 40.870 24.896 -70.415 1.00 61.41 211 LEU A CA 1
ATOM 1692 C C . LEU A 1 211 ? 40.495 26.124 -71.255 1.00 61.41 211 LEU A C 1
ATOM 1694 O O . LEU A 1 211 ? 40.972 26.282 -72.375 1.00 61.41 211 LEU A O 1
ATOM 1698 N N . THR A 1 212 ? 39.754 27.072 -70.673 1.00 67.12 212 THR A N 1
ATOM 1699 C CA . THR A 1 212 ? 39.330 28.296 -71.381 1.00 67.12 212 THR A CA 1
ATOM 1700 C C . THR A 1 212 ? 40.517 29.143 -71.854 1.00 67.12 212 THR A C 1
ATOM 1702 O O . THR A 1 212 ? 40.422 29.876 -72.842 1.00 67.12 212 THR A O 1
ATOM 1705 N N . ARG A 1 213 ? 41.641 29.105 -71.129 1.00 64.44 213 ARG A N 1
ATOM 1706 C CA . ARG A 1 213 ? 42.847 29.856 -71.500 1.00 64.44 213 ARG A CA 1
ATOM 1707 C C . ARG A 1 213 ? 43.813 29.059 -72.360 1.00 64.44 213 ARG A C 1
ATOM 1709 O O . ARG A 1 213 ? 44.490 29.689 -73.162 1.00 64.44 213 ARG A O 1
ATOM 1716 N N . ALA A 1 214 ? 43.831 27.734 -72.251 1.00 60.72 214 ALA A N 1
ATOM 1717 C CA . ALA A 1 214 ? 44.524 26.858 -73.187 1.00 60.72 214 ALA A CA 1
ATOM 1718 C C . ALA A 1 214 ? 43.940 27.017 -74.601 1.00 60.72 214 ALA A C 1
ATOM 1720 O O . ALA A 1 214 ? 44.697 27.210 -75.548 1.00 60.72 214 ALA A O 1
ATOM 1721 N N . ASP A 1 215 ? 42.610 27.097 -74.723 1.00 60.72 215 ASP A N 1
ATOM 1722 C CA . ASP A 1 215 ? 41.931 27.346 -76.002 1.00 60.72 215 ASP A CA 1
ATOM 1723 C C . ASP A 1 215 ? 42.285 28.717 -76.606 1.00 60.72 215 ASP A C 1
ATOM 1725 O O . ASP A 1 215 ? 42.437 28.851 -77.819 1.00 60.72 215 ASP A O 1
ATOM 1729 N N . LYS A 1 216 ? 42.479 29.744 -75.765 1.00 61.41 216 LYS A N 1
ATOM 1730 C CA . LYS A 1 216 ? 42.932 31.081 -76.202 1.00 61.41 216 LYS A CA 1
ATOM 1731 C C . LYS A 1 216 ? 44.434 31.167 -76.479 1.00 61.41 216 LYS A C 1
ATOM 1733 O O . LYS A 1 216 ? 44.864 32.104 -77.142 1.00 61.41 216 LYS A O 1
ATOM 1738 N N . ALA A 1 217 ? 45.228 30.238 -75.954 1.00 58.00 217 ALA A N 1
ATOM 1739 C CA . ALA A 1 217 ? 46.686 30.241 -76.052 1.00 58.00 217 ALA A CA 1
ATOM 1740 C C . ALA A 1 217 ? 47.220 29.486 -77.277 1.00 58.00 217 ALA A C 1
ATOM 1742 O O . ALA A 1 217 ? 48.435 29.395 -77.447 1.00 58.00 217 ALA A O 1
ATOM 1743 N N . ASN A 1 218 ? 46.343 28.979 -78.147 1.00 56.59 218 ASN A N 1
ATOM 1744 C CA . ASN A 1 218 ? 46.743 28.243 -79.348 1.00 56.59 218 ASN A CA 1
ATOM 1745 C C . ASN A 1 218 ? 47.563 29.089 -80.354 1.00 56.59 218 ASN A C 1
ATOM 1747 O O . ASN A 1 218 ? 48.125 28.535 -81.292 1.00 56.59 218 ASN A O 1
ATOM 1751 N N . GLU A 1 219 ? 47.680 30.407 -80.141 1.00 59.16 219 GLU A N 1
ATOM 1752 C CA . GLU A 1 219 ? 48.527 31.311 -80.934 1.00 59.16 219 GLU A CA 1
ATOM 1753 C C . GLU A 1 219 ? 49.834 31.751 -80.228 1.00 59.16 219 GLU A C 1
ATOM 1755 O O . GLU A 1 219 ? 50.739 32.203 -80.919 1.00 59.16 219 GLU A O 1
ATOM 1760 N N . ASP A 1 220 ? 50.002 31.579 -78.902 1.00 63.62 220 ASP A N 1
ATOM 1761 C CA . ASP A 1 220 ? 51.203 32.040 -78.165 1.00 63.62 220 ASP A CA 1
ATOM 1762 C C . ASP A 1 220 ? 51.495 31.184 -76.908 1.00 63.62 220 ASP A C 1
ATOM 1764 O O . ASP A 1 220 ? 50.998 31.420 -75.799 1.00 63.62 220 ASP A O 1
ATOM 1768 N N . ARG A 1 221 ? 52.330 30.151 -77.079 1.00 58.97 221 ARG A N 1
ATOM 1769 C CA . ARG A 1 221 ? 52.581 29.106 -76.066 1.00 58.97 221 ARG A CA 1
ATOM 1770 C C . ARG A 1 221 ? 53.486 29.559 -74.912 1.00 58.97 221 ARG A C 1
ATOM 1772 O O . ARG A 1 221 ? 53.314 29.102 -73.783 1.00 58.97 221 ARG A O 1
ATOM 1779 N N . GLU A 1 222 ? 54.424 30.471 -75.166 1.00 61.16 222 GLU A N 1
ATOM 1780 C CA . GLU A 1 222 ? 55.356 30.973 -74.140 1.00 61.16 222 GLU A CA 1
ATOM 1781 C C . GLU A 1 222 ? 54.642 31.827 -73.087 1.00 61.16 222 GLU A C 1
ATOM 1783 O O . GLU A 1 222 ? 54.831 31.639 -71.885 1.00 61.16 222 GLU A O 1
ATOM 1788 N N . ARG A 1 223 ? 53.720 32.687 -73.528 1.00 63.09 223 ARG A N 1
ATOM 1789 C CA . ARG A 1 223 ? 52.946 33.567 -72.645 1.00 63.09 223 ARG A CA 1
ATOM 1790 C C . ARG A 1 223 ? 52.000 32.793 -71.724 1.00 63.09 223 ARG A C 1
ATOM 1792 O O . ARG A 1 223 ? 51.739 33.216 -70.596 1.00 63.09 223 ARG A O 1
ATOM 1799 N N . PHE A 1 224 ? 51.500 31.647 -72.186 1.00 64.31 224 PHE A N 1
ATOM 1800 C CA . PHE A 1 224 ? 50.713 30.734 -71.362 1.00 64.31 224 PHE A CA 1
ATOM 1801 C C . PHE A 1 224 ? 51.568 30.087 -70.269 1.00 64.31 224 PHE A C 1
ATOM 1803 O O . PHE A 1 224 ? 51.164 30.096 -69.108 1.00 64.31 224 PHE A O 1
ATOM 1810 N N . ASN A 1 225 ? 52.773 29.611 -70.601 1.00 61.91 225 ASN A N 1
ATOM 1811 C CA . ASN A 1 225 ? 53.683 29.017 -69.620 1.00 61.91 225 ASN A CA 1
ATOM 1812 C C . ASN A 1 225 ? 54.129 30.025 -68.551 1.00 61.91 225 ASN A C 1
ATOM 1814 O O . ASN A 1 225 ? 54.114 29.695 -67.364 1.00 61.91 225 ASN A O 1
ATOM 1818 N N . GLU A 1 226 ? 54.451 31.267 -68.922 1.00 67.12 226 GLU A N 1
ATOM 1819 C CA . GLU A 1 226 ? 54.762 32.321 -67.945 1.00 67.12 226 GLU A CA 1
ATOM 1820 C C . GLU A 1 226 ? 53.582 32.603 -67.009 1.00 67.12 226 GLU A C 1
ATOM 1822 O O . GLU A 1 226 ? 53.755 32.732 -65.793 1.00 67.12 226 GLU A O 1
ATOM 1827 N N . TRP A 1 227 ? 52.362 32.648 -67.553 1.00 69.50 227 TRP A N 1
ATOM 1828 C CA . TRP A 1 227 ? 51.163 32.863 -66.751 1.00 69.50 227 TRP A CA 1
ATOM 1829 C C . TRP A 1 227 ? 50.885 31.701 -65.797 1.00 69.50 227 TRP A C 1
ATOM 1831 O O . TRP A 1 227 ? 50.634 31.952 -64.620 1.00 69.50 227 TRP A O 1
ATOM 1841 N N . VAL A 1 228 ? 50.960 30.451 -66.267 1.00 67.06 228 VAL A N 1
ATOM 1842 C CA . VAL A 1 228 ? 50.775 29.251 -65.432 1.00 67.06 228 VAL A CA 1
ATOM 1843 C C . VAL A 1 228 ? 51.784 29.265 -64.285 1.00 67.06 228 VAL A C 1
ATOM 1845 O O . VAL A 1 228 ? 51.405 29.136 -63.120 1.00 67.06 228 VAL A O 1
ATOM 1848 N N . THR A 1 229 ? 53.054 29.533 -64.592 1.00 63.19 229 THR A N 1
ATOM 1849 C CA . THR A 1 229 ? 54.122 29.598 -63.586 1.00 63.19 229 THR A CA 1
ATOM 1850 C C . THR A 1 229 ? 53.863 30.720 -62.571 1.00 63.19 229 THR A C 1
ATOM 1852 O O . THR A 1 229 ? 53.985 30.509 -61.365 1.00 63.19 229 THR A O 1
ATOM 1855 N N . GLY A 1 230 ? 53.423 31.900 -63.022 1.00 66.88 230 GLY A N 1
ATOM 1856 C CA . GLY A 1 230 ? 53.084 33.027 -62.147 1.00 66.88 230 GLY A CA 1
ATOM 1857 C C . GLY A 1 230 ? 51.802 32.832 -61.324 1.00 66.88 230 GLY A C 1
ATOM 1858 O O . GLY A 1 230 ? 51.712 33.309 -60.190 1.00 66.88 230 GLY A O 1
ATOM 1859 N N . PHE A 1 231 ? 50.808 32.128 -61.866 1.00 66.50 231 PHE A N 1
ATOM 1860 C CA . PHE A 1 231 ? 49.544 31.832 -61.197 1.00 66.50 231 PHE A CA 1
ATOM 1861 C C . PHE A 1 231 ? 49.747 30.809 -60.074 1.00 66.50 231 PHE A C 1
ATOM 1863 O O . PHE A 1 231 ? 49.408 31.087 -58.919 1.00 66.50 231 PHE A O 1
ATOM 1870 N N . TYR A 1 232 ? 50.405 29.686 -60.373 1.00 63.28 232 TYR A N 1
ATOM 1871 C CA . TYR A 1 232 ? 50.704 28.661 -59.373 1.00 63.28 232 TYR A CA 1
ATOM 1872 C C . TYR A 1 232 ? 51.755 29.111 -58.349 1.00 63.28 232 TYR A C 1
ATOM 1874 O O . TYR A 1 232 ? 51.699 28.690 -57.194 1.00 63.28 232 TYR A O 1
ATOM 1882 N N . ALA A 1 233 ? 52.647 30.050 -58.691 1.00 62.19 233 ALA A N 1
ATOM 1883 C CA . ALA A 1 233 ? 53.521 30.688 -57.702 1.00 62.19 233 ALA A CA 1
ATOM 1884 C C . ALA A 1 233 ? 52.730 31.464 -56.630 1.00 62.19 233 ALA A C 1
ATOM 1886 O O . ALA A 1 233 ? 53.081 31.411 -55.450 1.00 62.19 233 ALA A O 1
ATOM 1887 N N . LYS A 1 234 ? 51.633 32.140 -57.002 1.00 62.06 234 LYS A N 1
ATOM 1888 C CA . LYS A 1 234 ? 50.746 32.820 -56.037 1.00 62.06 234 LYS A CA 1
ATOM 1889 C C . LYS A 1 234 ? 49.942 31.827 -55.202 1.00 62.06 234 LYS A C 1
ATOM 1891 O O . LYS A 1 234 ? 49.796 32.034 -53.996 1.00 62.06 234 LYS A O 1
ATOM 1896 N N . GLN A 1 235 ? 49.479 30.734 -55.809 1.00 58.81 235 GLN A N 1
ATOM 1897 C CA . GLN A 1 235 ? 48.808 29.664 -55.070 1.00 58.81 235 GLN A CA 1
ATOM 1898 C C . GLN A 1 235 ? 49.739 28.949 -54.093 1.00 58.81 235 GLN A C 1
ATOM 1900 O O . GLN A 1 235 ? 49.301 28.631 -52.997 1.00 58.81 235 GLN A O 1
ATOM 1905 N N . LYS A 1 236 ? 51.030 28.778 -54.404 1.00 54.06 236 LYS A N 1
ATOM 1906 C CA . LYS A 1 236 ? 52.009 28.218 -53.458 1.00 54.06 236 LYS A CA 1
ATOM 1907 C C . LYS A 1 236 ? 52.098 29.040 -52.169 1.00 54.06 236 LYS A C 1
ATOM 1909 O O . LYS A 1 236 ? 52.198 28.472 -51.082 1.00 54.06 236 LYS A O 1
ATOM 1914 N N . THR A 1 237 ? 52.045 30.367 -52.268 1.00 56.03 237 THR A N 1
ATOM 1915 C CA . THR A 1 237 ? 52.046 31.264 -51.101 1.00 56.03 237 THR A CA 1
ATOM 1916 C C . THR A 1 237 ? 50.736 31.165 -50.319 1.00 56.03 237 THR A C 1
ATOM 1918 O O . THR A 1 237 ? 50.764 31.077 -49.094 1.00 56.03 237 THR A O 1
ATOM 1921 N N . TYR A 1 238 ? 49.600 31.114 -51.020 1.00 55.06 238 TYR A N 1
ATOM 1922 C CA . TYR A 1 238 ? 48.274 31.002 -50.406 1.00 55.06 238 TYR A CA 1
ATOM 1923 C C . TYR A 1 238 ? 48.051 29.641 -49.727 1.00 55.06 238 TYR A C 1
ATOM 1925 O O . TYR A 1 238 ? 47.672 29.585 -48.561 1.00 55.06 238 TYR A O 1
ATOM 1933 N N . ALA A 1 239 ? 48.398 28.546 -50.404 1.00 56.97 239 ALA A N 1
ATOM 1934 C CA . ALA A 1 239 ? 48.373 27.194 -49.861 1.00 56.97 239 ALA A CA 1
ATOM 1935 C C . ALA A 1 239 ? 49.279 27.078 -48.629 1.00 56.97 239 ALA A C 1
ATOM 1937 O O . ALA A 1 239 ? 48.866 26.517 -47.623 1.00 56.97 239 ALA A O 1
ATOM 1938 N N . ASN A 1 240 ? 50.471 27.687 -48.638 1.00 55.56 240 ASN A N 1
ATOM 1939 C CA . ASN A 1 240 ? 51.307 27.745 -47.438 1.00 55.56 240 ASN A CA 1
ATOM 1940 C C . ASN A 1 240 ? 50.675 28.555 -46.300 1.00 55.56 240 ASN A C 1
ATOM 1942 O O . ASN A 1 240 ? 50.904 28.221 -45.145 1.00 55.56 240 ASN A O 1
ATOM 1946 N N . MET A 1 241 ? 49.907 29.605 -46.590 1.00 55.88 241 MET A N 1
ATOM 1947 C CA . MET A 1 241 ? 49.260 30.427 -45.564 1.00 55.88 241 MET A CA 1
ATOM 1948 C C . MET A 1 241 ? 48.054 29.718 -44.934 1.00 55.88 241 MET A C 1
ATOM 1950 O O . MET A 1 241 ? 47.861 29.809 -43.725 1.00 55.88 241 MET A O 1
ATOM 1954 N N . CYS A 1 242 ? 47.285 28.973 -45.731 1.00 53.53 242 CYS A N 1
ATOM 1955 C CA . CYS A 1 242 ? 46.097 28.253 -45.270 1.00 53.53 242 CYS A CA 1
ATOM 1956 C C . CYS A 1 242 ? 46.414 26.861 -44.701 1.00 53.53 242 CYS A C 1
ATOM 1958 O O . CYS A 1 242 ? 45.828 26.469 -43.697 1.00 53.53 242 CYS A O 1
ATOM 1960 N N . LEU A 1 243 ? 47.354 26.117 -45.295 1.00 51.66 243 LEU A N 1
ATOM 1961 C CA . LEU A 1 243 ? 47.631 24.724 -44.921 1.00 51.66 243 LEU A CA 1
ATOM 1962 C C . LEU A 1 243 ? 48.738 24.573 -43.870 1.00 51.66 243 LEU A C 1
ATOM 1964 O O . LEU A 1 243 ? 48.722 23.588 -43.136 1.00 51.66 243 LEU A O 1
ATOM 1968 N N . LYS A 1 244 ? 49.670 25.533 -43.715 1.00 53.19 244 LYS A N 1
ATOM 1969 C CA . LYS A 1 244 ? 50.624 25.501 -42.583 1.00 53.19 244 LYS A CA 1
ATOM 1970 C C . LYS A 1 244 ? 49.945 25.471 -41.215 1.00 53.19 244 LYS A C 1
ATOM 1972 O O . LYS A 1 244 ? 50.355 24.635 -40.416 1.00 53.19 244 LYS A O 1
ATOM 1977 N N . PRO A 1 245 ? 48.976 26.350 -40.892 1.00 54.84 245 PRO A N 1
ATOM 1978 C CA . PRO A 1 245 ? 48.358 26.327 -39.569 1.00 54.84 245 PRO A CA 1
ATOM 1979 C C . PRO A 1 245 ? 47.614 25.010 -39.310 1.00 54.84 245 PRO A C 1
ATOM 1981 O O . PRO A 1 245 ? 47.708 24.482 -38.208 1.00 54.84 245 PRO A O 1
ATOM 1984 N N . LEU A 1 246 ? 46.990 24.424 -40.339 1.00 50.12 246 LEU A N 1
ATOM 1985 C CA . LEU A 1 246 ? 46.373 23.092 -40.279 1.00 50.12 246 LEU A CA 1
ATOM 1986 C C . LEU A 1 246 ? 47.402 21.974 -40.043 1.00 50.12 246 LEU A C 1
ATOM 1988 O O . LEU A 1 246 ? 47.212 21.139 -39.164 1.00 50.12 246 LEU A O 1
ATOM 1992 N N . GLY A 1 247 ? 48.529 21.982 -40.760 1.00 53.53 247 GLY A N 1
ATOM 1993 C CA . GLY A 1 247 ? 49.601 21.000 -40.567 1.00 53.53 247 GLY A CA 1
ATOM 1994 C C . GLY A 1 247 ? 50.321 21.132 -39.219 1.00 53.53 247 GLY A C 1
ATOM 1995 O O . GLY A 1 247 ? 50.766 20.135 -38.659 1.00 53.53 247 GLY A O 1
ATOM 1996 N N . VAL A 1 248 ? 50.420 22.348 -38.669 1.00 54.22 248 VAL A N 1
ATOM 1997 C CA . VAL A 1 248 ? 50.948 22.593 -37.315 1.00 54.22 248 VAL A CA 1
ATOM 1998 C C . VAL A 1 248 ? 49.961 22.110 -36.253 1.00 54.22 248 VAL A C 1
ATOM 2000 O O . VAL A 1 248 ? 50.394 21.475 -35.296 1.00 54.22 248 VAL A O 1
ATOM 2003 N N . ALA A 1 249 ? 48.658 22.339 -36.441 1.00 49.12 249 ALA A N 1
ATOM 2004 C CA . ALA A 1 249 ? 47.616 21.826 -35.554 1.00 49.12 249 ALA A CA 1
ATOM 2005 C C . ALA A 1 249 ? 47.582 20.287 -35.537 1.00 49.12 249 ALA A C 1
ATOM 2007 O O . ALA A 1 249 ? 47.591 19.695 -34.463 1.00 49.12 249 ALA A O 1
ATOM 2008 N N . ALA A 1 250 ? 47.672 19.634 -36.702 1.00 44.56 250 ALA A N 1
ATOM 2009 C CA . ALA A 1 250 ? 47.769 18.173 -36.795 1.00 44.56 250 ALA A CA 1
ATOM 2010 C C . ALA A 1 250 ? 49.041 17.619 -36.115 1.00 44.56 250 ALA A C 1
ATOM 2012 O O . ALA A 1 250 ? 49.007 16.576 -35.466 1.00 44.56 250 ALA A O 1
ATOM 2013 N N . ARG A 1 251 ? 50.161 18.358 -36.179 1.00 47.81 251 ARG A N 1
ATOM 2014 C CA . ARG A 1 251 ? 51.418 18.000 -35.491 1.00 47.81 251 ARG A CA 1
ATOM 2015 C C . ARG A 1 251 ? 51.299 17.976 -33.967 1.00 47.81 251 ARG A C 1
ATOM 2017 O O . ARG A 1 251 ? 52.003 17.198 -33.332 1.00 47.81 251 ARG A O 1
ATOM 2024 N N . VAL A 1 252 ? 50.460 18.842 -33.397 1.00 49.78 252 VAL A N 1
ATOM 2025 C CA . VAL A 1 252 ? 50.230 18.935 -31.944 1.00 49.78 252 VAL A CA 1
ATOM 2026 C C . VAL A 1 252 ? 49.356 17.781 -31.441 1.00 49.78 252 VAL A C 1
ATOM 2028 O O . VAL A 1 252 ? 49.482 17.400 -30.282 1.00 49.78 252 VAL A O 1
ATOM 2031 N N . ILE A 1 253 ? 48.525 17.200 -32.309 1.00 48.62 253 ILE A N 1
ATOM 2032 C CA . ILE A 1 253 ? 47.548 16.166 -31.945 1.00 48.62 253 ILE A CA 1
ATOM 2033 C C . ILE A 1 253 ? 48.145 14.746 -32.031 1.00 48.62 253 ILE A C 1
ATOM 2035 O O . ILE A 1 253 ? 47.879 13.938 -31.149 1.00 48.62 253 ILE A O 1
ATOM 2039 N N . GLU A 1 254 ? 48.990 14.432 -33.025 1.00 41.62 254 GLU A N 1
ATOM 2040 C CA . GLU A 1 254 ? 49.379 13.028 -33.300 1.00 41.62 254 GLU A CA 1
ATOM 2041 C C . GLU A 1 254 ? 50.860 12.667 -33.071 1.00 41.62 254 GLU A C 1
ATOM 2043 O O . GLU A 1 254 ? 51.229 11.500 -33.169 1.00 41.62 254 GLU A O 1
ATOM 2048 N N . ASN A 1 255 ? 51.741 13.623 -32.750 1.00 44.47 255 ASN A N 1
ATOM 2049 C CA . ASN A 1 255 ? 53.179 13.381 -32.509 1.00 44.47 255 ASN A CA 1
ATOM 2050 C C . ASN A 1 255 ? 53.911 12.594 -33.634 1.00 44.47 255 ASN A C 1
ATOM 2052 O O . ASN A 1 255 ? 54.922 11.933 -33.394 1.00 44.47 255 ASN A O 1
ATOM 2056 N N . ILE A 1 256 ? 53.427 12.681 -34.881 1.00 42.66 256 ILE A N 1
ATOM 2057 C CA . ILE A 1 256 ? 54.052 12.061 -36.058 1.00 42.66 256 ILE A CA 1
ATOM 2058 C C . ILE A 1 256 ? 55.073 13.031 -36.673 1.00 42.66 256 ILE A C 1
ATOM 2060 O O . ILE A 1 256 ? 54.746 14.122 -37.154 1.00 42.66 256 ILE A O 1
ATOM 2064 N N . THR A 1 257 ? 56.342 12.625 -36.706 1.00 37.16 257 THR A N 1
ATOM 2065 C CA . THR A 1 257 ? 57.416 13.340 -37.404 1.00 37.16 257 THR A CA 1
ATOM 2066 C C . THR A 1 257 ? 57.376 13.055 -38.903 1.00 37.16 257 THR A C 1
ATOM 2068 O O . THR A 1 257 ? 58.037 12.150 -39.401 1.00 37.16 257 THR A O 1
ATOM 2071 N N . ILE A 1 258 ? 56.669 13.889 -39.668 1.00 39.41 258 ILE A N 1
ATOM 2072 C CA . ILE A 1 258 ? 56.896 13.957 -41.119 1.00 39.41 258 ILE A CA 1
ATOM 2073 C C . ILE A 1 258 ? 58.152 14.810 -41.349 1.00 39.41 258 ILE A C 1
ATOM 2075 O O . ILE A 1 258 ? 58.091 16.042 -41.414 1.00 39.41 258 ILE A O 1
ATOM 2079 N N . SER A 1 259 ? 59.315 14.152 -41.383 1.00 40.19 259 SER A N 1
ATOM 2080 C CA . SER A 1 259 ? 60.562 14.714 -41.905 1.00 40.19 259 SER A CA 1
ATOM 2081 C C . SER A 1 259 ? 60.607 14.471 -43.412 1.00 40.19 259 SER A C 1
ATOM 2083 O O . SER A 1 259 ? 60.976 13.392 -43.868 1.00 40.19 259 SER A O 1
ATOM 2085 N N . GLY A 1 260 ? 60.210 15.464 -44.193 1.00 35.06 260 GLY A N 1
ATOM 2086 C CA . GLY A 1 260 ? 60.352 15.410 -45.640 1.00 35.06 260 GLY A CA 1
ATOM 2087 C C . GLY A 1 260 ? 60.109 16.783 -46.228 1.00 35.06 260 GLY A C 1
ATOM 2088 O O . GLY A 1 260 ? 59.014 17.329 -46.102 1.00 35.06 260 GLY A O 1
ATOM 2089 N N . GLU A 1 261 ? 61.138 17.361 -46.842 1.00 34.78 261 GLU A N 1
ATOM 2090 C CA . GLU A 1 261 ? 60.935 18.432 -47.809 1.00 34.78 261 GLU A CA 1
ATOM 2091 C C . GLU A 1 261 ? 59.951 17.923 -48.864 1.00 34.78 261 GLU A C 1
ATOM 2093 O O . GLU A 1 261 ? 60.129 16.837 -49.415 1.00 34.78 261 GLU A O 1
ATOM 2098 N N . TRP A 1 262 ? 58.889 18.686 -49.118 1.00 36.53 262 TRP A N 1
ATOM 2099 C CA . TRP A 1 262 ? 57.922 18.378 -50.164 1.00 36.53 262 TRP A CA 1
ATOM 2100 C C . TRP A 1 262 ? 58.615 18.495 -51.530 1.00 36.53 262 TRP A C 1
ATOM 2102 O O . TRP A 1 262 ? 58.600 19.555 -52.158 1.00 36.53 262 TRP A O 1
ATOM 2112 N N . GLN A 1 263 ? 59.260 17.417 -51.979 1.00 33.50 263 GLN A N 1
ATOM 2113 C CA . GLN A 1 263 ? 59.699 17.269 -53.359 1.00 33.50 263 GLN A CA 1
ATOM 2114 C C . GLN A 1 263 ? 58.480 16.924 -54.209 1.00 33.50 263 GLN A C 1
ATOM 2116 O O . GLN A 1 263 ? 57.941 15.821 -54.159 1.00 33.50 263 GLN A O 1
ATOM 2121 N N . VAL A 1 264 ? 58.030 17.910 -54.980 1.00 34.12 264 VAL A N 1
ATOM 2122 C CA . VAL A 1 264 ? 57.011 17.723 -56.010 1.00 34.12 264 VAL A CA 1
ATOM 2123 C C . VAL A 1 264 ? 57.647 16.905 -57.134 1.00 34.12 264 VAL A C 1
ATOM 2125 O O . VAL A 1 264 ? 58.519 17.399 -57.849 1.00 34.12 264 VAL A O 1
ATOM 2128 N N . MET A 1 265 ? 57.237 15.643 -57.253 1.00 26.97 265 MET A N 1
ATOM 2129 C CA . MET A 1 265 ? 57.542 14.787 -58.399 1.00 26.97 265 MET A CA 1
ATOM 2130 C C . MET A 1 265 ? 56.832 15.362 -59.630 1.00 26.97 265 MET A C 1
ATOM 2132 O O . MET A 1 265 ? 55.604 15.380 -59.681 1.00 26.97 265 MET A O 1
ATOM 2136 N N . TYR A 1 266 ? 57.603 15.853 -60.600 1.00 31.19 266 TYR A N 1
ATOM 2137 C CA . TYR A 1 266 ? 57.101 16.180 -61.935 1.00 31.19 266 TYR A CA 1
ATOM 2138 C C . TYR A 1 266 ? 56.992 14.889 -62.758 1.00 31.19 266 TYR A C 1
ATOM 2140 O O . TYR A 1 266 ? 57.965 14.136 -62.840 1.00 31.19 266 TYR A O 1
ATOM 2148 N N . ALA A 1 267 ? 55.832 14.667 -63.373 1.00 30.28 267 ALA A N 1
ATOM 2149 C CA . ALA A 1 267 ? 55.638 13.786 -64.523 1.00 30.28 267 ALA A CA 1
ATOM 2150 C C . ALA A 1 267 ? 55.040 14.618 -65.662 1.00 30.28 267 ALA A C 1
ATOM 2152 O O . ALA A 1 267 ? 54.179 15.475 -65.352 1.00 30.28 267 ALA A O 1
#

pLDDT: mean 70.33, std 15.0, range [26.97, 93.5]

Radius of gyration: 49.38 Å; chains: 1; bounding box: 115×59×135 Å

InterPro domains:
  IPR006427 Phage portal protein, HK97 [TIGR01537] (4-166)
  IPR006944 Bacteriophage/Gene transfer agent portal protein [PF04860] (2-159)

Organism: NCBI:txid412755

Sequence (267 aa):
IPQELTEKSSKNLIKSINDQVGKDNQHSVLLAEQGAKFSTLSLSQKDSQYLETRQFSVRDIARWFRIQPHKIGDLADATFSNIEHQSQEYVSDTLTPWFVRWEQAIRMQLMTPQQQAESLYVKHNANALLRGDLKSRYEAYASGIVNGWFTRNEAREREELNPIDGLDEPLVPLNMAVVGEEPVEEEQPTNNAFIEDIAARITAAEERGLLTRADKANEDRERFNEWVTGFYAKQKTYANMCLKPLGVAARVIENITISGEWQVMYA

Secondary structure (DSSP, 8-state):
--S---HHHHHHHHHHHHHHHSTT-TT------TTPPP------HHHHHHHHHHHHHHHHHHHHTT--GGGGT--TT--HHHHHHHHHHHIIIIIHHHHHHHHHHHHHHTS-HHHHHTT------THHHHGGGHHHHHHHHHHHHHTTSS-HHHHHHHTTPPP-TT--SPPPPTT---TTSPP-------THHHHHHHHHHHHHHHHHHHHHHHHHTTT-HHHHHHHHHHHHHHHHHHHHHHHHHHHHHHHHHH-------------